Protein AF-A0A1G6N8P4-F1 (afdb_monomer_lite)

Sequence (292 aa):
MQYLETVLTDYPRINELNNVERCAFVQVSGAGITVPQYTYACGDRLFIAEKLKDQWQLSEETDLAATVSELQVLVGNSPFSNGTFNLLLTKPETLALFAFMDYCRCQFLGEMLDASPFKGMATPEEIAAKAVLSLPYSLCNIFTMNTGNTNDSDVAEGLAGLAEKSVCKPENGQYALRSDFMTLARGLVVVNSSALVQVWDGSGSSVRNLTGYVLQGGLHDIIMTTLYGSEAFRVRGMSSQDLLGVFYNAMSCPELPEAKQEQASAGPEFCKNCGAKLEPDVRFCPNCGTKV

Radius of gyration: 20.61 Å; chains: 1; bounding box: 62×36×54 Å

pLDDT: mean 82.79, std 15.45, range [24.98, 97.31]

Foldseek 3Di:
DVPPPPPPVQDPCVVVQPPKDWFKWKWKDFPNDIWIWTWIDRPPWIWIWTQDPNDIDIDTPVCLVVVLVVVCVGQPADQAALAFDKDKAFPLQQLLLLLVLLLLLVQVVCVVVVNHHRDQKAALVSSLVSLPDCDVLRPNNVSCVPVPHDHSVSNVVNVVVCCVVVQWPDDPNIIGGDVSSSSLSNLSNPFRMKMWIKGWDPPDDDIDMKIKIWTGRPQHNIWIWIDQPDTIIIIGGGGSNVVSVVSSCRSVSDDDDDSDPPPPPPDQDAPPVPRHGHDPPDQADPVPRHGD

Structure (mmCIF, N/CA/C/O backbone):
data_AF-A0A1G6N8P4-F1
#
_entry.id   AF-A0A1G6N8P4-F1
#
loop_
_atom_site.group_PDB
_atom_site.id
_atom_site.type_symbol
_atom_site.label_atom_id
_atom_site.label_alt_id
_atom_site.label_comp_id
_atom_site.label_asym_id
_atom_site.label_entity_id
_atom_site.label_seq_id
_atom_site.pdbx_PDB_ins_code
_atom_site.Cartn_x
_atom_site.Cartn_y
_atom_site.Cartn_z
_atom_site.occupancy
_atom_site.B_iso_or_equiv
_atom_site.auth_seq_id
_atom_site.auth_comp_id
_atom_site.auth_asym_id
_atom_site.auth_atom_id
_atom_site.pdbx_PDB_model_num
ATOM 1 N N . MET A 1 1 ? 16.083 6.882 4.924 1.00 29.64 1 MET A N 1
ATOM 2 C CA . MET A 1 1 ? 17.031 7.356 3.883 1.00 29.64 1 MET A CA 1
ATOM 3 C C . MET A 1 1 ? 18.241 6.445 3.622 1.00 29.64 1 MET A C 1
ATOM 5 O O . MET A 1 1 ? 18.993 6.743 2.712 1.00 29.64 1 MET A O 1
ATOM 9 N N . GLN A 1 2 ? 18.433 5.310 4.308 1.00 24.98 2 GLN A N 1
ATOM 10 C CA . GLN A 1 2 ? 19.665 4.507 4.162 1.00 24.98 2 GLN A CA 1
ATOM 11 C C . GLN A 1 2 ? 19.635 3.438 3.042 1.00 24.98 2 GLN A C 1
ATOM 13 O O . GLN A 1 2 ? 20.573 2.664 2.921 1.00 24.98 2 GLN A O 1
ATOM 18 N N . TYR A 1 3 ? 18.575 3.395 2.222 1.00 27.69 3 TYR A N 1
ATOM 19 C CA . TYR A 1 3 ? 18.406 2.429 1.117 1.00 27.69 3 TYR A CA 1
ATOM 20 C C . TYR A 1 3 ? 18.387 3.075 -0.284 1.00 27.69 3 TYR A C 1
ATOM 22 O O . TYR A 1 3 ? 18.197 2.378 -1.272 1.00 27.69 3 TYR A O 1
ATOM 30 N N . LEU A 1 4 ? 18.565 4.400 -0.384 1.00 30.77 4 LEU A N 1
ATOM 31 C CA . LEU A 1 4 ? 18.386 5.160 -1.634 1.00 30.77 4 LEU A CA 1
ATOM 32 C C . LEU A 1 4 ? 19.694 5.535 -2.357 1.00 30.77 4 LEU A C 1
ATOM 34 O O . LEU A 1 4 ? 19.631 6.048 -3.468 1.00 30.77 4 LEU A O 1
ATOM 38 N N . GLU A 1 5 ? 20.870 5.256 -1.786 1.00 28.88 5 GLU A N 1
ATOM 39 C CA . GLU A 1 5 ? 22.162 5.720 -2.334 1.00 28.88 5 GLU A CA 1
ATOM 40 C C . GLU A 1 5 ? 23.023 4.639 -3.010 1.00 28.88 5 GLU A C 1
ATOM 42 O O . GLU A 1 5 ? 24.207 4.847 -3.256 1.00 28.88 5 GLU A O 1
ATOM 47 N N . THR A 1 6 ? 22.478 3.477 -3.377 1.00 36.00 6 THR A N 1
ATOM 48 C CA . THR A 1 6 ? 23.286 2.456 -4.078 1.00 36.00 6 THR A CA 1
ATOM 49 C C . THR A 1 6 ? 22.508 1.793 -5.197 1.00 36.00 6 THR A C 1
ATOM 51 O O . THR A 1 6 ? 22.180 0.620 -5.119 1.00 36.00 6 THR A O 1
ATOM 54 N N . VAL A 1 7 ? 22.152 2.553 -6.235 1.00 41.28 7 VAL A N 1
ATOM 55 C CA . VAL A 1 7 ? 21.440 1.975 -7.386 1.00 41.28 7 VAL A CA 1
ATOM 56 C C . VAL A 1 7 ? 21.832 2.642 -8.711 1.00 41.28 7 VAL A C 1
ATOM 58 O O . VAL A 1 7 ? 20.976 3.000 -9.508 1.00 41.28 7 VAL A O 1
ATOM 61 N N . LEU A 1 8 ? 23.121 2.853 -8.971 1.00 39.84 8 LEU A N 1
ATOM 62 C CA . LEU A 1 8 ? 23.621 3.177 -10.325 1.00 39.84 8 LEU A CA 1
ATOM 63 C C . LEU A 1 8 ? 24.802 2.289 -10.752 1.00 39.84 8 LEU A C 1
ATOM 65 O O . LEU A 1 8 ? 25.290 2.405 -11.868 1.00 39.84 8 LEU A O 1
ATOM 69 N N . THR A 1 9 ? 25.247 1.371 -9.894 1.00 44.78 9 THR A N 1
ATOM 70 C CA . THR A 1 9 ? 26.463 0.564 -10.098 1.00 44.78 9 THR A CA 1
ATOM 71 C C . THR A 1 9 ? 26.201 -0.899 -10.440 1.00 44.78 9 THR A C 1
ATOM 73 O O . THR A 1 9 ? 27.141 -1.678 -10.571 1.00 44.78 9 THR A O 1
ATOM 76 N N . ASP A 1 10 ? 24.940 -1.292 -10.575 1.00 53.06 10 ASP A N 1
ATOM 77 C CA . ASP A 1 10 ? 24.578 -2.678 -10.304 1.00 53.06 10 ASP A CA 1
ATOM 78 C C . ASP A 1 10 ? 24.671 -3.617 -11.516 1.00 53.06 10 ASP A C 1
ATOM 80 O O . ASP A 1 10 ? 25.019 -4.780 -11.318 1.00 53.06 10 ASP A O 1
ATOM 84 N N . TYR A 1 11 ? 24.528 -3.132 -12.760 1.00 57.16 11 TYR A N 1
ATOM 85 C CA . TYR A 1 11 ? 24.810 -3.934 -13.962 1.00 57.16 11 TYR A CA 1
ATOM 86 C C . TYR A 1 11 ? 26.024 -3.399 -14.745 1.00 57.16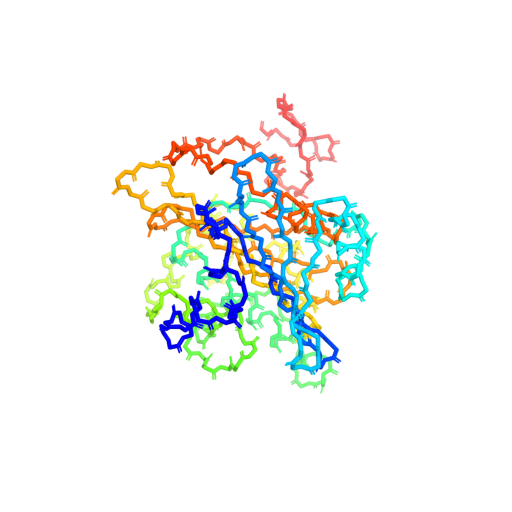 11 TYR A C 1
ATOM 88 O O . TYR A 1 11 ? 25.892 -2.433 -15.496 1.00 57.16 11 TYR A O 1
ATOM 96 N N . PRO A 1 12 ? 27.211 -4.032 -14.644 1.00 54.75 12 PRO A N 1
ATOM 97 C CA . PRO A 1 12 ? 28.436 -3.553 -15.294 1.00 54.75 12 PRO A CA 1
ATOM 98 C C . PRO A 1 12 ? 28.331 -3.421 -16.819 1.00 54.75 12 PRO A C 1
ATOM 100 O O . PRO A 1 12 ? 28.984 -2.558 -17.399 1.00 54.75 12 PRO A O 1
ATOM 103 N N . ARG A 1 13 ? 27.498 -4.256 -17.459 1.00 58.53 13 ARG A N 1
ATOM 104 C CA . ARG A 1 13 ? 27.308 -4.281 -18.916 1.00 58.53 13 ARG A CA 1
ATOM 105 C C . ARG A 1 13 ? 26.298 -3.258 -19.436 1.00 58.53 13 ARG A C 1
ATOM 107 O O . ARG A 1 13 ? 26.323 -2.978 -20.627 1.00 58.53 13 ARG A O 1
ATOM 114 N N . ILE A 1 14 ? 25.455 -2.654 -18.585 1.00 61.41 14 ILE A N 1
ATOM 115 C CA . ILE A 1 14 ? 24.551 -1.575 -19.038 1.00 61.41 14 ILE A CA 1
ATOM 116 C C . ILE A 1 14 ? 25.360 -0.377 -19.545 1.00 61.41 14 ILE A C 1
ATOM 118 O O . ILE A 1 14 ? 24.963 0.287 -20.492 1.00 61.41 14 ILE A O 1
ATOM 122 N N . ASN A 1 15 ? 26.534 -0.152 -18.947 1.00 61.09 15 ASN A N 1
ATOM 123 C CA . ASN A 1 15 ? 27.446 0.933 -19.299 1.00 61.09 15 ASN A CA 1
ATOM 124 C C . ASN A 1 15 ? 28.111 0.734 -20.673 1.00 61.09 15 ASN A C 1
ATOM 126 O O . ASN A 1 15 ? 28.743 1.657 -21.177 1.00 61.09 15 ASN A O 1
ATOM 130 N N . GLU A 1 16 ? 28.007 -0.462 -21.267 1.00 63.28 16 GLU A N 1
ATOM 131 C CA . GLU A 1 16 ? 28.472 -0.733 -22.635 1.00 63.28 16 GLU A CA 1
ATOM 132 C C . GLU A 1 16 ? 27.470 -0.227 -23.688 1.00 63.28 16 GLU A C 1
ATOM 134 O O . GLU A 1 16 ? 27.825 -0.064 -24.857 1.00 63.28 16 GLU A O 1
ATOM 139 N N . LEU A 1 17 ? 26.224 0.042 -23.285 1.00 61.28 17 LEU A N 1
ATOM 140 C CA . LEU A 1 17 ? 25.192 0.615 -24.136 1.00 61.28 17 LEU A CA 1
ATOM 141 C C . LEU A 1 17 ? 25.262 2.150 -24.055 1.00 61.28 17 LEU A C 1
ATOM 143 O O . LEU A 1 17 ? 25.164 2.749 -22.984 1.00 61.28 17 LEU A O 1
ATOM 147 N N . ASN A 1 18 ? 25.432 2.803 -25.204 1.00 60.62 18 ASN A N 1
ATOM 148 C CA . ASN A 1 18 ? 25.433 4.265 -25.278 1.00 60.62 18 ASN A CA 1
ATOM 149 C C . ASN A 1 18 ? 24.008 4.815 -25.112 1.00 60.62 18 ASN A C 1
ATOM 151 O O . ASN A 1 18 ? 23.075 4.265 -25.690 1.00 60.62 18 ASN A O 1
ATOM 155 N N . ASN A 1 19 ? 23.864 5.951 -24.419 1.00 69.56 19 ASN A N 1
ATOM 156 C CA . ASN A 1 19 ? 22.592 6.671 -24.234 1.00 69.56 19 ASN A CA 1
ATOM 157 C C . ASN A 1 19 ? 21.491 5.845 -23.547 1.00 69.56 19 ASN A C 1
ATOM 159 O O . ASN A 1 19 ? 20.329 5.901 -23.946 1.00 69.56 19 ASN A O 1
ATOM 163 N N . VAL A 1 20 ? 21.862 5.067 -22.529 1.00 76.19 20 VAL A N 1
ATOM 164 C CA . VAL A 1 20 ? 20.898 4.321 -21.720 1.00 76.19 20 VAL A CA 1
ATOM 165 C C . VAL A 1 20 ? 20.451 5.128 -20.515 1.00 76.19 20 VAL A C 1
ATOM 167 O O . VAL A 1 20 ? 21.272 5.588 -19.721 1.00 76.19 20 VAL A O 1
ATOM 170 N N . GLU A 1 21 ? 19.139 5.224 -20.340 1.00 80.50 21 GLU A N 1
ATOM 171 C CA . GLU A 1 21 ? 18.513 5.872 -19.194 1.00 80.50 21 GLU A CA 1
ATOM 172 C C . GLU A 1 21 ? 17.668 4.862 -18.422 1.00 80.50 21 GLU A C 1
ATOM 174 O O . GLU A 1 21 ? 16.840 4.146 -18.986 1.00 80.50 21 GLU A O 1
ATOM 179 N N . ARG A 1 22 ? 17.867 4.781 -17.104 1.00 81.06 22 ARG A N 1
ATOM 180 C CA . ARG A 1 22 ? 16.986 3.972 -16.261 1.00 81.06 22 ARG A CA 1
ATOM 181 C C . ARG A 1 22 ? 15.654 4.694 -16.100 1.00 81.06 22 ARG A C 1
ATOM 183 O O . ARG A 1 22 ? 15.622 5.779 -15.524 1.00 81.06 22 ARG A O 1
ATOM 190 N N . CYS A 1 23 ? 14.574 4.041 -16.505 1.00 86.62 23 CYS A N 1
ATOM 191 C CA . CYS A 1 23 ? 13.233 4.610 -16.437 1.00 86.62 23 CYS A CA 1
ATOM 192 C C . CYS A 1 23 ? 12.393 4.018 -15.297 1.00 86.62 23 CYS A C 1
ATOM 194 O O . CYS A 1 23 ? 11.509 4.693 -14.787 1.00 86.62 23 CYS A O 1
ATOM 196 N N . ALA A 1 24 ? 12.641 2.775 -14.868 1.00 89.69 24 ALA A N 1
ATOM 197 C CA . ALA A 1 24 ? 11.797 2.135 -13.863 1.00 89.69 24 ALA A CA 1
ATOM 198 C C . ALA A 1 24 ? 12.527 1.080 -13.035 1.00 89.69 24 ALA A C 1
ATOM 200 O O . ALA A 1 24 ? 13.569 0.545 -13.420 1.00 89.69 24 ALA A O 1
ATOM 201 N N . PHE A 1 25 ? 11.965 0.812 -11.862 1.00 90.56 25 PHE A N 1
ATOM 202 C CA . PHE A 1 25 ? 12.386 -0.227 -10.940 1.00 90.56 25 PHE A CA 1
ATOM 203 C C . PHE A 1 25 ? 11.159 -0.824 -10.260 1.00 90.56 25 PHE A C 1
ATOM 205 O O . PHE A 1 25 ? 10.354 -0.107 -9.665 1.00 90.56 25 PHE A O 1
ATOM 212 N N . VAL A 1 26 ? 11.025 -2.142 -10.334 1.00 92.12 26 VAL A N 1
ATOM 213 C CA . VAL A 1 26 ? 10.000 -2.905 -9.627 1.00 92.12 26 VAL A CA 1
ATOM 214 C C . VAL A 1 26 ? 10.705 -3.959 -8.792 1.00 92.12 26 VAL A C 1
ATOM 216 O O . VAL A 1 26 ? 11.421 -4.800 -9.315 1.00 92.12 26 VAL A O 1
ATOM 219 N N . GLN A 1 27 ? 10.502 -3.942 -7.483 1.00 92.12 27 GLN A N 1
ATOM 220 C CA . GLN A 1 27 ? 10.971 -4.999 -6.599 1.00 92.12 27 GLN A CA 1
ATOM 221 C C . GLN A 1 27 ? 9.774 -5.638 -5.929 1.00 92.12 27 GLN A C 1
ATOM 223 O O . GLN A 1 27 ? 9.036 -4.945 -5.236 1.00 92.12 27 GLN A O 1
ATOM 228 N N . VAL A 1 28 ? 9.619 -6.949 -6.078 1.00 92.25 28 VAL A N 1
ATOM 229 C CA . VAL A 1 28 ? 8.605 -7.718 -5.352 1.00 92.25 28 VAL A CA 1
ATOM 230 C C . VAL A 1 28 ? 9.303 -8.632 -4.355 1.00 92.25 28 VAL A C 1
ATOM 232 O O . VAL A 1 28 ? 10.224 -9.366 -4.711 1.00 92.25 28 VAL A O 1
ATOM 235 N N . SER A 1 29 ? 8.873 -8.586 -3.101 1.00 90.44 29 SER A N 1
ATOM 236 C CA . SER A 1 29 ? 9.377 -9.419 -2.013 1.00 90.44 29 SER A CA 1
ATOM 237 C C . SER A 1 29 ? 8.238 -10.264 -1.457 1.00 90.44 29 SER A C 1
ATOM 239 O O . SER A 1 29 ? 7.194 -9.733 -1.097 1.00 90.44 29 SER A O 1
ATOM 241 N N . GLY A 1 30 ? 8.421 -11.578 -1.365 1.00 87.38 30 GLY A N 1
ATOM 242 C CA . GLY A 1 30 ? 7.402 -12.508 -0.875 1.00 87.38 30 GLY A CA 1
ATOM 243 C C . GLY A 1 30 ? 7.932 -13.936 -0.804 1.00 87.38 30 GLY A C 1
ATOM 244 O O . GLY A 1 30 ? 8.879 -14.285 -1.504 1.00 87.38 30 GLY A O 1
ATOM 245 N N . ALA A 1 31 ? 7.363 -14.763 0.078 1.00 83.00 31 ALA A N 1
ATOM 246 C CA . ALA A 1 31 ? 7.770 -16.167 0.258 1.00 83.00 31 ALA A CA 1
ATOM 247 C C . ALA A 1 31 ? 9.290 -16.383 0.488 1.00 83.00 31 ALA A C 1
ATOM 249 O O . ALA A 1 31 ? 9.847 -17.413 0.114 1.00 83.00 31 ALA A O 1
ATOM 250 N N . GLY A 1 32 ? 9.971 -15.408 1.104 1.00 83.12 32 GLY A N 1
ATOM 251 C CA . GLY A 1 32 ? 11.417 -15.455 1.363 1.00 83.12 32 GLY A CA 1
ATOM 252 C C . GLY A 1 32 ? 12.304 -15.127 0.156 1.00 83.12 32 GLY A C 1
ATOM 253 O O . GLY A 1 32 ? 13.521 -15.266 0.249 1.00 83.12 32 GLY A O 1
ATOM 254 N N . ILE A 1 33 ? 11.719 -14.683 -0.958 1.00 86.12 33 ILE A N 1
ATOM 255 C CA . ILE A 1 33 ? 12.421 -14.306 -2.186 1.00 86.12 33 ILE A CA 1
ATOM 256 C C . ILE A 1 33 ? 12.192 -12.814 -2.448 1.00 86.12 33 ILE A C 1
ATOM 258 O O . ILE A 1 33 ? 11.116 -12.283 -2.175 1.00 86.12 33 ILE A O 1
ATOM 262 N N . THR A 1 34 ? 13.207 -12.144 -2.990 1.00 86.88 34 THR A N 1
ATOM 263 C CA . THR A 1 34 ? 13.106 -10.778 -3.513 1.00 86.88 34 THR A CA 1
ATOM 264 C C . THR A 1 34 ? 13.527 -10.787 -4.974 1.00 86.88 34 THR A C 1
ATOM 266 O O . THR A 1 34 ? 14.618 -11.259 -5.290 1.00 86.88 34 THR A O 1
ATOM 269 N N . VAL A 1 35 ? 12.667 -10.263 -5.844 1.00 88.12 35 VAL A N 1
ATOM 270 C CA . VAL A 1 35 ? 12.870 -10.202 -7.295 1.00 88.12 35 VAL A CA 1
ATOM 271 C C . VAL A 1 35 ? 12.959 -8.731 -7.710 1.00 88.12 35 VAL A C 1
ATOM 273 O O . VAL A 1 35 ? 11.921 -8.074 -7.819 1.00 88.12 35 VAL A O 1
ATOM 276 N N . PRO A 1 36 ? 14.177 -8.175 -7.858 1.00 89.44 36 PRO A N 1
ATOM 277 C CA . PRO A 1 36 ? 14.379 -6.825 -8.364 1.00 89.44 36 PRO A CA 1
ATOM 278 C C . PRO A 1 36 ? 14.411 -6.816 -9.899 1.00 89.44 36 PRO A C 1
ATOM 280 O O . PRO A 1 36 ? 15.150 -7.586 -10.514 1.00 89.44 36 PRO A O 1
ATOM 283 N N . GLN A 1 37 ? 13.646 -5.902 -10.485 1.00 89.44 37 GLN A N 1
ATOM 284 C CA . GLN A 1 37 ? 13.490 -5.693 -11.919 1.00 89.44 37 GLN A CA 1
ATOM 285 C C . GLN A 1 37 ? 13.820 -4.246 -12.259 1.00 89.44 37 GLN A C 1
ATOM 287 O O . GLN A 1 37 ? 13.244 -3.325 -11.678 1.00 89.44 37 GLN A O 1
ATOM 292 N N . TYR A 1 38 ? 14.740 -4.036 -13.192 1.00 88.12 38 TYR A N 1
ATOM 293 C CA . TYR A 1 38 ? 15.138 -2.710 -13.655 1.00 88.12 38 TYR A CA 1
ATOM 294 C C . TYR A 1 38 ? 14.795 -2.549 -15.124 1.00 88.12 38 TYR A C 1
ATOM 296 O O . TYR A 1 38 ? 15.165 -3.398 -15.927 1.00 88.12 38 TYR A O 1
ATOM 304 N N . THR A 1 39 ? 14.173 -1.433 -15.485 1.00 89.06 39 THR A N 1
ATOM 305 C CA . THR A 1 39 ? 13.899 -1.111 -16.885 1.00 89.06 39 THR A CA 1
ATOM 306 C C . THR A 1 39 ? 14.766 0.053 -17.336 1.00 89.06 39 THR A C 1
ATOM 308 O O . THR A 1 39 ? 14.854 1.095 -16.673 1.00 89.06 39 THR A O 1
ATOM 311 N N . TYR A 1 40 ? 15.385 -0.131 -18.495 1.00 86.56 40 TYR A N 1
ATOM 312 C CA . TYR A 1 40 ? 16.262 0.819 -19.150 1.00 86.56 40 TYR A CA 1
ATOM 313 C C . TYR A 1 40 ? 15.741 1.142 -20.550 1.00 86.56 40 TYR A C 1
ATOM 315 O O . TYR A 1 40 ? 15.445 0.233 -21.323 1.00 86.56 40 TYR A O 1
ATOM 323 N N . ALA A 1 41 ? 15.670 2.427 -20.884 1.00 85.44 41 ALA A N 1
ATOM 324 C CA . ALA A 1 41 ? 15.364 2.915 -22.221 1.00 85.44 41 ALA A CA 1
ATOM 325 C C . ALA A 1 41 ? 16.660 3.234 -22.980 1.00 85.44 41 ALA A C 1
ATOM 327 O O . ALA A 1 41 ? 17.600 3.801 -22.420 1.00 85.44 41 ALA A O 1
ATOM 328 N N . CYS A 1 42 ? 16.709 2.864 -24.258 1.00 84.50 42 CYS A N 1
ATOM 329 C CA . CYS A 1 42 ? 17.834 3.098 -25.161 1.00 84.50 42 CYS A CA 1
ATOM 330 C C . CYS A 1 42 ? 17.298 3.440 -26.560 1.00 84.50 42 CYS A C 1
ATOM 332 O O . CYS A 1 42 ? 17.119 2.559 -27.408 1.00 84.50 42 CYS A O 1
ATOM 334 N N . GLY A 1 43 ? 17.018 4.722 -26.806 1.00 81.31 43 GLY A N 1
ATOM 335 C CA . GLY A 1 43 ? 16.227 5.128 -27.973 1.00 81.31 43 GLY A CA 1
ATOM 336 C C . GLY A 1 43 ? 14.817 4.536 -27.889 1.00 81.31 43 GLY A C 1
ATOM 337 O O . GLY A 1 43 ? 14.195 4.603 -26.836 1.00 81.31 43 GLY A O 1
ATOM 338 N N . ASP A 1 44 ? 14.352 3.897 -28.963 1.00 80.69 44 ASP A N 1
ATOM 339 C CA . ASP A 1 44 ? 13.015 3.280 -29.034 1.00 80.69 44 ASP A CA 1
ATOM 340 C C . ASP A 1 44 ? 12.959 1.853 -28.453 1.00 80.69 44 ASP A C 1
ATOM 342 O O . ASP A 1 44 ? 11.997 1.127 -28.686 1.00 80.69 44 ASP A O 1
ATOM 346 N N . ARG A 1 45 ? 14.016 1.398 -27.768 1.00 83.50 45 ARG A N 1
ATOM 347 C CA . ARG A 1 45 ? 14.114 0.030 -27.237 1.00 83.50 45 ARG A CA 1
ATOM 348 C C . ARG A 1 45 ? 14.124 0.035 -25.720 1.00 83.50 45 ARG A C 1
ATOM 350 O O . ARG A 1 45 ? 14.868 0.811 -25.114 1.00 83.50 45 ARG A O 1
ATOM 357 N N . LEU A 1 46 ? 13.379 -0.897 -25.130 1.00 85.44 46 LEU A N 1
ATOM 358 C CA . LEU A 1 46 ? 13.423 -1.177 -23.700 1.00 85.44 46 LEU A CA 1
ATOM 359 C C . LEU A 1 46 ? 14.210 -2.454 -23.404 1.00 85.44 46 LEU A C 1
ATOM 361 O O . LEU A 1 46 ? 14.094 -3.466 -24.100 1.00 85.44 46 LEU A O 1
ATOM 365 N N . PHE A 1 47 ? 14.994 -2.391 -22.335 1.00 86.19 47 PHE A N 1
ATOM 366 C CA . PHE A 1 47 ? 15.733 -3.512 -21.781 1.00 86.19 47 PHE A CA 1
ATOM 367 C C . PHE A 1 47 ? 15.332 -3.723 -20.328 1.00 86.19 47 PHE A C 1
ATOM 369 O O . PHE A 1 47 ? 15.283 -2.769 -19.548 1.00 86.19 47 PHE A O 1
ATOM 376 N N . ILE A 1 48 ? 15.088 -4.975 -19.960 1.00 86.12 48 ILE A N 1
ATOM 377 C CA . ILE A 1 48 ? 14.785 -5.374 -18.590 1.00 86.12 48 ILE A CA 1
ATOM 378 C C . ILE A 1 48 ? 16.016 -6.089 -18.043 1.00 86.12 48 ILE A C 1
ATOM 380 O O . ILE A 1 48 ? 16.524 -7.027 -18.653 1.00 86.12 48 ILE A O 1
ATOM 384 N N . ALA A 1 49 ? 16.533 -5.615 -16.914 1.00 85.31 49 ALA A N 1
ATOM 385 C CA . ALA A 1 49 ? 17.624 -6.257 -16.204 1.00 85.31 49 ALA A CA 1
ATOM 386 C C . ALA A 1 49 ? 17.112 -6.855 -14.896 1.00 85.31 49 ALA A C 1
ATOM 388 O O . ALA A 1 49 ? 16.592 -6.145 -14.030 1.00 85.31 49 ALA A O 1
ATOM 389 N N . GLU A 1 50 ? 17.336 -8.152 -14.736 1.00 80.38 50 GLU A N 1
ATOM 390 C CA . GLU A 1 50 ? 16.894 -8.925 -13.582 1.00 80.38 50 GLU A CA 1
ATOM 391 C C . GLU A 1 50 ? 18.109 -9.518 -12.866 1.00 80.38 50 GLU A C 1
ATOM 393 O O . GLU A 1 50 ? 19.076 -9.947 -13.504 1.00 80.38 50 GLU A O 1
ATOM 398 N N . LYS A 1 51 ? 18.072 -9.582 -11.530 1.00 74.56 51 LYS A N 1
ATOM 399 C CA . LYS A 1 51 ? 19.127 -10.237 -10.742 1.00 74.56 51 LYS A CA 1
ATOM 400 C C . LYS A 1 51 ? 18.643 -11.589 -10.225 1.00 74.56 51 LYS A C 1
ATOM 402 O O . LYS A 1 51 ? 17.910 -11.663 -9.241 1.00 74.56 51 LYS A O 1
ATOM 407 N N . LEU A 1 52 ? 19.117 -12.668 -10.842 1.00 70.25 52 LEU A N 1
ATOM 408 C CA . LEU A 1 52 ? 18.798 -14.049 -10.483 1.00 70.25 52 LEU A CA 1
ATOM 409 C C . LEU A 1 52 ? 20.047 -14.755 -9.942 1.00 70.25 52 LEU A C 1
ATOM 411 O O . LEU A 1 52 ? 21.030 -14.929 -10.658 1.00 70.25 52 LEU A O 1
ATOM 415 N N . LYS A 1 53 ? 20.010 -15.204 -8.678 1.00 70.19 53 LYS A N 1
ATOM 416 C CA . LYS A 1 53 ? 21.107 -15.965 -8.030 1.00 70.19 53 LYS A CA 1
ATOM 417 C C . LYS A 1 53 ? 22.484 -15.289 -8.177 1.00 70.19 53 LYS A C 1
ATOM 419 O O . LYS A 1 53 ? 23.451 -15.925 -8.587 1.00 70.19 53 LYS A O 1
ATOM 424 N N . ASP A 1 54 ? 22.543 -13.988 -7.893 1.00 69.56 54 ASP A N 1
ATOM 425 C CA . ASP A 1 54 ? 23.737 -13.133 -8.033 1.00 69.56 54 ASP A CA 1
ATOM 426 C C . ASP A 1 54 ? 24.271 -12.946 -9.460 1.00 69.56 54 ASP A C 1
ATOM 428 O O . ASP A 1 54 ? 25.315 -12.323 -9.657 1.00 69.56 54 ASP A O 1
ATOM 432 N N . GLN A 1 55 ? 23.532 -13.410 -10.468 1.00 70.81 55 GLN A N 1
ATOM 433 C CA . GLN A 1 55 ? 23.815 -13.150 -11.870 1.00 70.81 55 GLN A CA 1
ATOM 434 C C . GLN A 1 55 ? 22.761 -12.230 -12.466 1.00 70.81 55 GLN A C 1
ATOM 436 O O . GLN A 1 55 ? 21.564 -12.377 -12.234 1.00 70.81 55 GLN A O 1
ATOM 441 N N . TRP A 1 56 ? 23.227 -11.278 -13.257 1.00 76.12 56 TRP A N 1
ATOM 442 C CA . TRP A 1 56 ? 22.356 -10.383 -13.991 1.00 76.12 56 TRP A CA 1
ATOM 443 C C . TRP A 1 56 ? 21.989 -10.976 -15.341 1.00 76.12 56 TRP A C 1
ATOM 445 O O . TRP A 1 56 ? 22.871 -11.395 -16.098 1.00 76.12 56 TRP A O 1
ATOM 455 N N . GLN A 1 57 ? 20.700 -10.963 -15.644 1.00 78.00 57 GLN A N 1
ATOM 456 C CA . GLN A 1 57 ? 20.154 -11.301 -16.949 1.00 78.00 57 GLN A CA 1
ATOM 457 C C . GLN A 1 57 ? 19.558 -10.044 -17.573 1.00 78.00 57 GLN A C 1
ATOM 459 O O . GLN A 1 57 ? 19.010 -9.204 -16.866 1.00 78.00 57 GLN A O 1
ATOM 464 N N . LEU A 1 58 ? 19.732 -9.904 -18.885 1.00 78.69 58 LEU A N 1
ATOM 465 C CA . LEU A 1 58 ? 19.181 -8.807 -19.669 1.00 78.69 58 LEU A CA 1
ATOM 466 C C . LEU A 1 58 ? 18.236 -9.411 -20.705 1.00 78.69 58 LEU A C 1
ATOM 468 O O . LEU A 1 58 ? 18.665 -10.262 -21.487 1.00 78.69 58 LEU A O 1
ATOM 472 N N . SER A 1 59 ? 16.987 -8.971 -20.702 1.00 79.62 59 SER A N 1
ATOM 473 C CA . SER A 1 59 ? 15.967 -9.313 -21.690 1.00 79.62 59 SER A CA 1
ATOM 474 C C . SER A 1 59 ? 15.505 -8.060 -22.439 1.00 79.62 59 SER A C 1
ATOM 476 O O . SER A 1 59 ? 15.744 -6.925 -22.012 1.00 79.62 59 SER A O 1
ATOM 478 N N . GLU A 1 60 ? 14.901 -8.263 -23.608 1.00 75.44 60 GLU A N 1
ATOM 479 C CA . GLU A 1 60 ? 14.322 -7.186 -24.418 1.00 75.44 60 GLU A CA 1
ATOM 480 C C . GLU A 1 60 ? 12.824 -7.016 -24.113 1.00 75.44 60 GLU A C 1
ATOM 482 O O . GLU A 1 60 ? 12.184 -7.905 -23.553 1.00 75.44 60 GLU A O 1
ATOM 487 N N . GLU A 1 61 ? 12.245 -5.883 -24.519 1.00 67.88 61 GLU A N 1
ATOM 488 C CA . GLU A 1 61 ? 10.831 -5.520 -24.310 1.00 67.88 61 GLU A CA 1
ATOM 489 C C . GLU A 1 61 ? 9.814 -6.616 -24.671 1.00 67.88 61 GLU A C 1
ATOM 491 O O . GLU A 1 61 ? 8.770 -6.729 -24.027 1.00 67.88 61 GLU A O 1
ATOM 496 N N . THR A 1 62 ? 10.114 -7.460 -25.666 1.00 62.06 62 THR A N 1
ATOM 497 C CA . THR A 1 62 ? 9.238 -8.571 -26.077 1.00 62.06 62 THR A CA 1
ATOM 498 C C . THR A 1 62 ? 8.935 -9.552 -24.945 1.00 62.06 62 THR A C 1
ATOM 500 O O . THR A 1 62 ? 7.921 -10.247 -25.003 1.00 62.06 62 THR A O 1
ATOM 503 N N . ASP A 1 63 ? 9.767 -9.571 -23.903 1.00 77.38 63 ASP A N 1
ATOM 504 C CA . ASP A 1 63 ? 9.631 -10.454 -22.749 1.00 77.38 63 ASP A CA 1
ATOM 505 C C . ASP A 1 63 ? 8.914 -9.793 -21.560 1.00 77.38 63 ASP A C 1
ATOM 507 O O . ASP A 1 63 ? 8.685 -10.448 -20.546 1.00 77.38 63 ASP A O 1
ATOM 511 N N . LEU A 1 64 ? 8.468 -8.533 -21.668 1.00 84.25 64 LEU A N 1
ATOM 512 C CA . LEU A 1 64 ? 7.821 -7.813 -20.563 1.00 84.25 64 LEU A CA 1
ATOM 513 C C . LEU A 1 64 ? 6.596 -8.555 -20.002 1.00 84.25 64 LEU A C 1
ATOM 515 O O . LEU A 1 64 ? 6.414 -8.660 -18.788 1.00 84.25 64 LEU A O 1
ATOM 519 N N . ALA A 1 65 ? 5.756 -9.107 -20.881 1.00 86.69 65 ALA A N 1
ATOM 520 C CA . ALA A 1 65 ? 4.609 -9.916 -20.470 1.00 86.69 65 ALA A CA 1
ATOM 521 C C . ALA A 1 65 ? 5.034 -11.199 -19.732 1.00 86.69 65 ALA A C 1
ATOM 523 O O . ALA A 1 65 ? 4.352 -11.617 -18.794 1.00 86.69 65 ALA A O 1
ATOM 524 N N . ALA A 1 66 ? 6.161 -11.803 -20.124 1.00 86.81 66 ALA A N 1
ATOM 525 C CA . ALA A 1 66 ? 6.718 -12.962 -19.437 1.00 86.81 66 ALA A CA 1
ATOM 526 C C . ALA A 1 66 ? 7.235 -12.568 -18.045 1.00 86.81 66 ALA A C 1
ATOM 528 O O . ALA A 1 66 ? 6.813 -13.178 -17.066 1.00 86.81 66 ALA A O 1
ATOM 529 N N . THR A 1 67 ? 8.014 -11.486 -17.930 1.00 87.31 67 THR A N 1
ATOM 530 C CA . THR A 1 67 ? 8.491 -10.957 -16.639 1.00 87.31 67 THR A CA 1
ATOM 531 C C . THR A 1 67 ? 7.326 -10.634 -15.693 1.00 87.31 67 THR A C 1
ATOM 533 O O . THR A 1 67 ? 7.336 -11.026 -14.526 1.00 87.31 67 THR A O 1
ATOM 536 N N . VAL A 1 68 ? 6.256 -9.985 -16.172 1.00 90.50 68 VAL A N 1
ATOM 537 C CA . VAL A 1 68 ? 5.058 -9.729 -15.345 1.00 90.50 68 VAL A CA 1
ATOM 538 C C . VAL A 1 68 ? 4.373 -11.035 -14.925 1.00 90.50 68 VAL A C 1
ATOM 540 O O . VAL A 1 68 ? 3.930 -11.155 -13.780 1.00 90.50 68 VAL A O 1
ATOM 543 N N . SER A 1 69 ? 4.322 -12.035 -15.810 1.00 89.38 69 SER A N 1
ATOM 544 C CA . SER A 1 69 ? 3.797 -13.364 -15.479 1.00 89.38 69 SER A CA 1
ATOM 545 C C . SER A 1 69 ? 4.639 -14.093 -14.425 1.00 89.38 69 SER A C 1
ATOM 547 O O . SER A 1 69 ? 4.102 -14.938 -13.709 1.00 89.38 69 SER A O 1
ATOM 549 N N . GLU A 1 70 ? 5.929 -13.792 -14.293 1.00 88.75 70 GLU A N 1
ATOM 550 C CA . GLU A 1 70 ? 6.749 -14.316 -13.197 1.00 88.75 70 GLU A CA 1
ATOM 551 C C . GLU A 1 70 ? 6.405 -13.628 -11.873 1.00 88.75 70 GLU A C 1
ATOM 553 O O . GLU A 1 70 ? 6.195 -14.298 -10.858 1.00 88.75 70 GLU A O 1
ATOM 558 N N . LEU A 1 71 ? 6.238 -12.300 -11.881 1.00 90.62 71 LEU A N 1
ATOM 559 C CA . LEU A 1 71 ? 5.809 -11.546 -10.696 1.00 90.62 71 LEU A CA 1
ATOM 560 C C . LEU A 1 71 ? 4.418 -11.978 -10.204 1.00 90.62 71 LEU A C 1
ATOM 562 O O . LEU A 1 71 ? 4.168 -11.989 -8.996 1.00 90.62 71 LEU A O 1
ATOM 566 N N . GLN A 1 72 ? 3.536 -12.412 -11.110 1.00 92.19 72 GLN A N 1
ATOM 567 C CA . GLN A 1 72 ? 2.232 -13.002 -10.785 1.00 92.19 72 GLN A CA 1
ATOM 568 C C . GLN A 1 72 ? 2.336 -14.183 -9.809 1.00 92.19 72 GLN A C 1
ATOM 570 O O . GLN A 1 72 ? 1.428 -14.381 -9.003 1.00 92.19 72 GLN A O 1
ATOM 575 N N . VAL A 1 73 ? 3.428 -14.953 -9.824 1.00 89.94 73 VAL A N 1
ATOM 576 C CA . VAL A 1 73 ? 3.624 -16.064 -8.877 1.00 89.94 73 VAL A CA 1
ATOM 577 C C . VAL A 1 73 ? 3.717 -15.558 -7.431 1.00 89.94 73 VAL A C 1
ATOM 579 O O . VAL A 1 73 ? 3.294 -16.257 -6.511 1.00 89.94 73 VAL A O 1
ATOM 582 N N . LEU A 1 74 ? 4.220 -14.337 -7.222 1.00 90.12 74 LEU A N 1
ATOM 583 C CA . LEU A 1 74 ? 4.395 -13.735 -5.898 1.00 90.12 74 LEU A CA 1
ATOM 584 C C . LEU A 1 74 ? 3.157 -12.974 -5.413 1.00 90.12 74 LEU A C 1
ATOM 586 O O . LEU A 1 74 ? 2.878 -12.978 -4.215 1.00 90.12 74 LEU A O 1
ATOM 590 N N . VAL A 1 75 ? 2.424 -12.318 -6.319 1.00 92.25 75 VAL A N 1
ATOM 591 C CA . VAL A 1 75 ? 1.291 -11.440 -5.958 1.00 92.25 75 VAL A CA 1
ATOM 592 C C . VAL A 1 75 ? -0.088 -12.021 -6.289 1.00 92.25 75 VAL A C 1
ATOM 594 O O . VAL A 1 75 ? -1.112 -11.493 -5.847 1.00 92.25 75 VAL A O 1
ATOM 597 N N . GLY A 1 76 ? -0.144 -13.126 -7.032 1.00 93.06 76 GLY A N 1
ATOM 598 C CA . GLY A 1 76 ? -1.380 -13.741 -7.515 1.00 93.06 76 GLY A CA 1
ATOM 599 C C . GLY A 1 76 ? -1.988 -13.035 -8.732 1.00 93.06 76 GLY A C 1
ATOM 600 O O . GLY A 1 76 ? -1.428 -12.085 -9.265 1.00 93.06 76 GLY A O 1
ATOM 601 N N . ASN A 1 77 ? -3.155 -13.511 -9.185 1.00 94.12 77 ASN A N 1
ATOM 602 C CA . ASN A 1 77 ? -3.854 -13.009 -10.384 1.00 94.12 77 ASN A CA 1
ATOM 603 C C . ASN A 1 77 ? -5.369 -12.835 -10.173 1.00 94.12 77 ASN A C 1
ATOM 605 O O . ASN A 1 77 ? -6.182 -13.052 -11.073 1.00 94.12 77 ASN A O 1
ATOM 609 N N . SER A 1 78 ? -5.777 -12.532 -8.943 1.00 93.88 78 SER A N 1
ATOM 610 C CA . SER A 1 78 ? -7.188 -12.322 -8.637 1.00 93.88 78 SER A CA 1
ATOM 611 C C . SER A 1 78 ? -7.678 -10.966 -9.173 1.00 93.88 78 SER A C 1
ATOM 613 O O . SER A 1 78 ? -7.032 -9.957 -8.881 1.00 93.88 78 SER A O 1
ATOM 615 N N . PRO A 1 79 ? -8.842 -10.908 -9.853 1.00 92.88 79 PRO A N 1
ATOM 616 C CA . PRO A 1 79 ? -9.534 -9.652 -10.160 1.00 92.88 79 PRO A CA 1
ATOM 617 C C . PRO A 1 79 ? -10.288 -9.075 -8.950 1.00 92.88 79 PRO A C 1
ATOM 619 O O . PRO A 1 79 ? -10.721 -7.928 -8.964 1.00 92.88 79 PRO A O 1
ATOM 622 N N . PHE A 1 80 ? -10.504 -9.876 -7.905 1.00 91.94 80 PHE A N 1
ATOM 623 C CA . PHE A 1 80 ? -11.256 -9.468 -6.721 1.00 91.94 80 PHE A CA 1
ATOM 624 C C . PHE A 1 80 ? -10.357 -8.778 -5.698 1.00 91.94 80 PHE A C 1
ATOM 626 O O . PHE A 1 80 ? -9.225 -9.219 -5.469 1.00 91.94 80 PHE A O 1
ATOM 633 N N . SER A 1 81 ? -10.909 -7.757 -5.045 1.00 91.25 81 SER A N 1
ATOM 634 C CA . SER A 1 81 ? -10.306 -7.025 -3.933 1.00 91.25 81 SER A CA 1
ATOM 635 C C . SER A 1 81 ? -11.312 -6.908 -2.787 1.00 91.25 81 SER A C 1
ATOM 637 O O . SER A 1 81 ? -12.505 -6.719 -3.029 1.00 91.25 81 SER A O 1
ATOM 639 N N . ASN A 1 82 ? -10.832 -6.996 -1.547 1.00 86.38 82 ASN A N 1
ATOM 640 C CA . ASN A 1 82 ? -11.651 -6.798 -0.346 1.00 86.38 82 ASN A CA 1
ATOM 641 C C . ASN A 1 82 ? -11.926 -5.314 -0.048 1.00 86.38 82 ASN A C 1
ATOM 643 O O . ASN A 1 82 ? -12.799 -4.993 0.759 1.00 86.38 82 ASN A O 1
ATOM 647 N N . GLY A 1 83 ? -11.206 -4.401 -0.703 1.00 78.62 83 GLY A N 1
ATOM 648 C CA . GLY A 1 83 ? -11.418 -2.967 -0.577 1.00 78.62 83 GLY A CA 1
ATOM 649 C C . GLY A 1 83 ? -10.923 -2.242 -1.816 1.00 78.62 83 GLY A C 1
ATOM 650 O O . GLY A 1 83 ? -9.724 -2.181 -2.059 1.00 78.62 83 GLY A O 1
ATOM 651 N N . THR A 1 84 ? -11.841 -1.657 -2.585 1.00 82.00 84 THR A N 1
ATOM 652 C CA . THR A 1 84 ? -11.501 -0.806 -3.731 1.00 82.00 84 THR A CA 1
ATOM 653 C C . THR A 1 84 ? -11.778 0.643 -3.368 1.00 82.00 84 THR A C 1
ATOM 655 O O . THR A 1 84 ? -12.920 1.102 -3.378 1.00 82.00 84 THR A O 1
ATOM 658 N N . PHE A 1 85 ? -10.719 1.367 -3.034 1.00 90.56 85 PHE A N 1
ATOM 659 C CA . PHE A 1 85 ? -10.768 2.793 -2.733 1.00 90.56 85 PHE A CA 1
ATOM 660 C C . PHE A 1 85 ? -9.555 3.485 -3.343 1.00 90.56 85 PHE A C 1
ATOM 662 O O . PHE A 1 85 ? -8.527 2.860 -3.595 1.00 90.56 85 PHE A O 1
ATOM 669 N N . ASN A 1 86 ? -9.675 4.788 -3.570 1.00 92.88 86 ASN A N 1
ATOM 670 C CA . ASN A 1 86 ? -8.600 5.630 -4.071 1.00 92.88 86 ASN A CA 1
ATOM 671 C C . ASN A 1 86 ? -8.685 6.976 -3.357 1.00 92.88 86 ASN A C 1
ATOM 673 O O . ASN A 1 86 ? -9.584 7.769 -3.626 1.00 92.88 86 ASN A O 1
ATOM 677 N N . LEU A 1 87 ? -7.795 7.184 -2.393 1.00 94.06 87 LEU A N 1
ATOM 678 C CA . LEU A 1 87 ? -7.779 8.359 -1.539 1.00 94.06 87 LEU A CA 1
ATOM 679 C C . LEU A 1 87 ? -6.548 9.200 -1.838 1.00 94.06 87 LEU A C 1
ATOM 681 O O . LEU A 1 87 ? -5.442 8.671 -1.919 1.00 94.06 87 LEU A O 1
ATOM 685 N N . LEU A 1 88 ? -6.737 10.514 -1.931 1.00 94.25 88 LEU A N 1
ATOM 686 C CA . LEU A 1 88 ? -5.645 11.474 -1.842 1.00 94.25 88 LEU A CA 1
ATOM 687 C C . LEU A 1 88 ? -5.596 12.000 -0.408 1.00 94.25 88 LEU A C 1
ATOM 689 O O . LEU A 1 88 ? -6.535 12.662 0.041 1.00 94.25 88 LEU A O 1
ATOM 693 N N . LEU A 1 89 ? -4.534 11.659 0.310 1.00 94.56 89 LEU A N 1
ATOM 694 C CA . LEU A 1 89 ? -4.355 11.935 1.728 1.00 94.56 89 LEU A CA 1
ATOM 695 C C . LEU A 1 89 ? -3.132 12.820 1.967 1.00 94.56 89 LEU A C 1
ATOM 697 O O . LEU A 1 89 ? -2.129 12.723 1.262 1.00 94.56 89 LEU A O 1
ATOM 701 N N . THR A 1 90 ? -3.201 13.669 2.981 1.00 93.19 90 THR A N 1
ATOM 702 C CA . THR A 1 90 ? -2.037 14.370 3.525 1.00 93.19 90 THR A CA 1
ATOM 703 C C . THR A 1 90 ? -1.161 13.401 4.324 1.00 93.19 90 THR A C 1
ATOM 705 O O . THR A 1 90 ? -1.544 12.255 4.602 1.00 93.19 90 THR A O 1
ATOM 708 N N . LYS A 1 91 ? 0.034 13.848 4.725 1.00 91.75 91 LYS A N 1
ATOM 709 C CA . LYS A 1 91 ? 0.889 13.073 5.637 1.00 91.75 91 LYS A CA 1
ATOM 710 C C . LYS A 1 91 ? 0.177 12.751 6.973 1.00 91.75 91 LYS A C 1
ATOM 712 O O . LYS A 1 91 ? 0.153 11.564 7.310 1.00 91.75 91 LYS A O 1
ATOM 717 N N . PRO A 1 92 ? -0.444 13.718 7.688 1.00 93.69 92 PRO A N 1
ATOM 718 C CA . PRO A 1 92 ? -1.250 13.444 8.884 1.00 93.69 92 PRO A CA 1
ATOM 719 C C . PRO A 1 92 ? -2.357 12.405 8.663 1.00 93.69 92 PRO A C 1
ATOM 721 O O . PRO A 1 92 ? -2.469 11.441 9.416 1.00 93.69 92 PRO A O 1
ATOM 724 N N . GLU A 1 93 ? -3.141 12.537 7.590 1.00 95.75 93 GLU A N 1
ATOM 725 C CA . GLU A 1 93 ? -4.240 11.607 7.293 1.00 95.75 93 GLU A CA 1
ATOM 726 C C . GLU A 1 93 ? -3.741 10.190 6.983 1.00 95.75 93 GLU A C 1
ATOM 728 O O . GLU A 1 93 ? -4.331 9.210 7.437 1.00 95.75 93 GLU A O 1
ATOM 733 N N . THR A 1 94 ? -2.641 10.063 6.235 1.00 94.88 94 THR A N 1
ATOM 734 C CA . THR A 1 94 ? -2.047 8.755 5.910 1.00 94.88 94 THR A CA 1
ATOM 735 C C . THR A 1 94 ? -1.511 8.074 7.167 1.00 94.88 94 THR A C 1
ATOM 737 O O . THR A 1 94 ? -1.761 6.887 7.382 1.00 94.88 94 THR A O 1
ATOM 740 N N . LEU A 1 95 ? -0.834 8.837 8.033 1.00 94.19 95 LEU A N 1
ATOM 741 C CA . LEU A 1 95 ? -0.368 8.345 9.325 1.00 94.19 95 LEU A CA 1
ATOM 742 C C . LEU A 1 95 ? -1.537 7.871 10.192 1.00 94.19 95 LEU A C 1
ATOM 744 O O . LEU A 1 95 ? -1.490 6.760 10.715 1.00 94.19 95 LEU A O 1
ATOM 748 N N . ALA A 1 96 ? -2.583 8.690 10.327 1.00 95.94 96 ALA A N 1
ATOM 749 C CA . ALA A 1 96 ? -3.761 8.360 11.121 1.00 95.94 96 ALA A CA 1
ATOM 750 C C . ALA A 1 96 ? -4.473 7.107 10.593 1.00 95.94 96 ALA A C 1
ATOM 752 O O . ALA A 1 96 ? -4.877 6.255 11.384 1.00 95.94 96 ALA A O 1
ATOM 753 N N . LEU A 1 97 ? -4.576 6.951 9.268 1.00 96.69 97 LEU A N 1
ATOM 754 C CA . LEU A 1 97 ? -5.187 5.774 8.650 1.00 96.69 97 LEU A CA 1
ATOM 755 C C . LEU A 1 97 ? -4.402 4.515 9.017 1.00 96.69 97 LEU A C 1
ATOM 757 O O . LEU A 1 97 ? -4.984 3.536 9.480 1.00 96.69 97 LEU A O 1
ATOM 761 N N . PHE A 1 98 ? -3.082 4.545 8.851 1.00 95.38 98 PHE A N 1
ATOM 762 C CA . PHE A 1 98 ? -2.228 3.400 9.156 1.00 95.38 98 PHE A CA 1
ATOM 763 C C . PHE A 1 98 ? -2.174 3.087 10.645 1.00 95.38 98 PHE A C 1
ATOM 765 O O . PHE A 1 98 ? -2.202 1.913 11.006 1.00 95.38 98 PHE A O 1
ATOM 772 N N . ALA A 1 99 ? -2.202 4.104 11.504 1.00 95.25 99 ALA A N 1
ATOM 773 C CA . ALA A 1 99 ? -2.248 3.928 12.950 1.00 95.25 99 ALA A CA 1
ATOM 774 C C . ALA A 1 99 ? -3.553 3.252 13.369 1.00 95.25 99 ALA A C 1
ATOM 776 O O . ALA A 1 99 ? -3.563 2.334 14.193 1.00 95.25 99 ALA A O 1
ATOM 777 N N . PHE A 1 100 ? -4.661 3.658 12.749 1.00 96.31 100 PHE A N 1
ATOM 778 C CA . PHE A 1 100 ? -5.962 3.078 13.025 1.00 96.31 100 PHE A CA 1
ATOM 779 C C . PHE A 1 100 ? -6.056 1.643 12.485 1.00 96.31 100 PHE A C 1
ATOM 781 O O . PHE A 1 100 ? -6.501 0.741 13.192 1.00 96.31 100 PHE A O 1
ATOM 788 N N . MET A 1 101 ? -5.543 1.382 11.282 1.00 95.50 101 MET A N 1
ATOM 789 C CA . MET A 1 101 ? -5.439 0.021 10.752 1.00 95.50 101 MET A CA 1
ATOM 790 C C . MET A 1 101 ? -4.548 -0.869 11.633 1.00 95.50 101 MET A C 1
ATOM 792 O O . MET A 1 101 ? -4.928 -2.003 11.915 1.00 95.50 101 MET A O 1
ATOM 796 N N . ASP A 1 102 ? -3.414 -0.370 12.132 1.00 94.94 102 ASP A N 1
ATOM 797 C CA . ASP A 1 102 ? -2.551 -1.087 13.080 1.00 94.94 102 ASP A CA 1
ATOM 798 C C . ASP A 1 102 ? -3.257 -1.369 14.412 1.00 94.94 102 ASP A C 1
ATOM 800 O O . ASP A 1 102 ? -3.125 -2.465 14.962 1.00 94.94 102 ASP A O 1
ATOM 804 N N . TYR A 1 103 ? -4.068 -0.433 14.914 1.00 95.25 103 TYR A N 1
ATOM 805 C CA . TYR A 1 103 ? -4.924 -0.677 16.075 1.00 95.25 103 TYR A CA 1
ATOM 806 C C . TYR A 1 103 ? -5.882 -1.845 15.820 1.00 95.25 103 TYR A C 1
ATOM 808 O O . TYR A 1 103 ? -5.947 -2.780 16.623 1.00 95.25 103 TYR A O 1
ATOM 816 N N . CYS A 1 104 ? -6.574 -1.833 14.680 1.00 94.81 104 CYS A N 1
ATOM 817 C CA . CYS A 1 104 ? -7.515 -2.882 14.300 1.00 94.81 104 CYS A CA 1
ATOM 818 C C . CYS A 1 104 ? -6.826 -4.240 14.106 1.00 94.81 104 CYS A C 1
ATOM 820 O O . CYS A 1 104 ? -7.343 -5.251 14.581 1.00 94.81 104 CYS A O 1
ATOM 822 N N . ARG A 1 105 ? -5.637 -4.259 13.487 1.00 93.56 105 ARG A N 1
ATOM 823 C CA . ARG A 1 105 ? -4.778 -5.449 13.353 1.00 93.56 105 ARG A CA 1
ATOM 824 C C . ARG A 1 105 ? -4.435 -6.037 14.719 1.00 93.56 105 ARG A C 1
ATOM 826 O O . ARG A 1 105 ? -4.601 -7.237 14.925 1.00 93.56 105 ARG A O 1
ATOM 833 N N . CYS A 1 106 ? -4.010 -5.200 15.669 1.00 92.12 106 CYS A N 1
ATOM 834 C CA . CYS A 1 106 ? -3.713 -5.639 17.033 1.00 92.12 106 CYS A CA 1
ATOM 835 C C . CYS A 1 106 ? -4.946 -6.203 17.749 1.00 92.12 106 CYS A C 1
ATOM 837 O O . CYS A 1 106 ? -4.832 -7.229 18.414 1.00 92.12 106 CYS A O 1
ATOM 839 N N . GLN A 1 107 ? -6.110 -5.555 17.627 1.00 93.31 107 GLN A N 1
ATOM 840 C CA . GLN A 1 107 ? -7.338 -6.054 18.252 1.00 93.31 107 GLN A CA 1
ATOM 841 C C . GLN A 1 107 ? -7.766 -7.401 17.680 1.00 93.31 107 GLN A C 1
ATOM 843 O O . GLN A 1 107 ? -8.123 -8.294 18.440 1.00 93.31 107 GLN A O 1
ATOM 848 N N . PHE A 1 108 ? -7.708 -7.551 16.358 1.00 93.12 108 PHE A N 1
ATOM 849 C CA . PHE A 1 108 ? -8.069 -8.802 15.705 1.00 93.12 108 PHE A CA 1
ATOM 850 C C . PHE A 1 108 ? -7.116 -9.936 16.093 1.00 93.12 108 PHE A C 1
ATOM 852 O O . PHE A 1 108 ? -7.563 -11.033 16.407 1.00 93.12 108 PHE A O 1
ATOM 859 N N . LEU A 1 109 ? -5.808 -9.667 16.163 1.00 91.12 109 LEU A N 1
ATOM 860 C CA . LEU A 1 109 ? -4.848 -10.651 16.660 1.00 91.12 109 LEU A CA 1
ATOM 861 C C . LEU A 1 109 ? -5.120 -11.021 18.128 1.00 91.12 109 LEU A C 1
ATOM 863 O O . LEU A 1 109 ? -5.038 -12.190 18.488 1.00 91.12 109 LEU A O 1
ATOM 867 N N . GLY A 1 110 ? -5.470 -10.044 18.968 1.00 92.50 110 GLY A N 1
ATOM 868 C CA . GLY A 1 110 ? -5.867 -10.291 20.355 1.00 92.50 110 GLY A CA 1
ATOM 869 C C . GLY A 1 110 ? -7.127 -11.153 20.473 1.00 92.50 110 GLY A C 1
ATOM 870 O O . GLY A 1 110 ? -7.178 -12.022 21.340 1.00 92.50 110 GLY A O 1
ATOM 871 N N . GLU A 1 111 ? -8.104 -10.955 19.587 1.00 93.81 111 GLU A N 1
ATOM 872 C CA . GLU A 1 111 ? -9.323 -11.768 19.503 1.00 93.81 111 GLU A CA 1
ATOM 873 C C . GLU A 1 111 ? -9.010 -13.203 19.062 1.00 93.81 111 GLU A C 1
ATOM 875 O O . GLU A 1 111 ? -9.458 -14.145 19.705 1.00 93.81 111 GLU A O 1
ATOM 880 N N . MET A 1 112 ? -8.169 -13.388 18.037 1.00 91.81 112 MET A N 1
ATOM 881 C CA . MET A 1 112 ? -7.729 -14.718 17.584 1.00 91.81 112 MET A CA 1
ATOM 882 C C . MET A 1 112 ? -6.966 -15.514 18.652 1.00 91.81 112 MET A C 1
ATOM 884 O O . MET A 1 112 ? -6.901 -16.738 18.573 1.00 91.81 112 MET A O 1
ATOM 888 N N . LEU A 1 113 ? -6.344 -14.821 19.607 1.00 93.88 113 LEU A N 1
ATOM 889 C CA . LEU A 1 113 ? -5.581 -15.411 20.707 1.00 93.88 113 LEU A CA 1
ATOM 890 C C . LEU A 1 113 ? -6.400 -15.545 22.003 1.00 93.88 113 LEU A C 1
ATOM 892 O O . LEU A 1 113 ? -5.812 -15.824 23.047 1.00 93.88 113 LEU A O 1
ATOM 896 N N . ASP A 1 114 ? -7.715 -15.293 21.966 1.00 92.38 114 ASP A N 1
ATOM 897 C CA . ASP A 1 114 ? -8.608 -15.248 23.136 1.00 92.38 114 ASP A CA 1
ATOM 898 C C . ASP A 1 114 ? -8.130 -14.289 24.255 1.00 92.38 114 ASP A C 1
ATOM 900 O O . ASP A 1 114 ? -8.529 -14.398 25.416 1.00 92.38 114 ASP A O 1
ATOM 904 N N . ALA A 1 115 ? -7.269 -13.319 23.923 1.00 92.06 115 ALA A N 1
ATOM 905 C CA . ALA A 1 115 ? -6.676 -12.386 24.880 1.00 92.06 115 ALA A CA 1
ATOM 906 C C . ALA A 1 115 ? -7.566 -11.160 25.132 1.00 92.06 115 ALA A C 1
ATOM 908 O O . ALA A 1 115 ? -7.624 -10.645 26.250 1.00 92.06 115 ALA A O 1
ATOM 909 N N . SER A 1 116 ? -8.249 -10.664 24.096 1.00 88.75 116 SER A N 1
ATOM 910 C CA . SER A 1 116 ? -9.150 -9.512 24.206 1.00 88.75 116 SER A CA 1
ATOM 911 C C . SER A 1 116 ? -10.181 -9.493 23.076 1.00 88.75 116 SER A C 1
ATOM 913 O O . SER A 1 116 ? -9.795 -9.726 21.933 1.00 88.75 116 SER A O 1
ATOM 915 N N . PRO A 1 117 ? -11.451 -9.135 23.336 1.00 88.06 117 PRO A N 1
ATOM 916 C CA . PRO A 1 117 ? -12.457 -9.036 22.285 1.00 88.06 117 PRO A CA 1
ATOM 917 C C . PRO A 1 117 ? -12.177 -7.860 21.342 1.00 88.06 117 PRO A C 1
ATOM 919 O O . PRO A 1 117 ? -11.704 -6.798 21.765 1.00 88.06 117 PRO A O 1
ATOM 922 N N . PHE A 1 118 ? -12.535 -8.029 20.071 1.00 88.81 118 PHE A N 1
ATOM 923 C CA . PHE A 1 118 ? -12.464 -6.965 19.080 1.00 88.81 118 PHE A CA 1
ATOM 924 C C . PHE A 1 118 ? -13.540 -5.901 19.349 1.00 88.81 118 PHE A C 1
ATOM 926 O O . PHE A 1 118 ? -14.727 -6.213 19.439 1.00 88.81 118 PHE A O 1
ATOM 933 N N . LYS A 1 119 ? -13.137 -4.629 19.476 1.00 87.88 119 LYS A N 1
ATOM 934 C CA . LYS A 1 119 ? -14.059 -3.527 19.810 1.00 87.88 119 LYS A CA 1
ATOM 935 C C . LYS A 1 119 ? -14.555 -2.770 18.581 1.00 87.88 119 LYS A C 1
ATOM 937 O O . LYS A 1 119 ? -15.640 -2.204 18.620 1.00 87.88 119 LYS A O 1
ATOM 942 N N . GLY A 1 120 ? -13.757 -2.701 17.513 1.00 84.62 120 GLY A N 1
ATOM 943 C CA . GLY A 1 120 ? -14.099 -1.980 16.275 1.00 84.62 120 GLY A CA 1
ATOM 944 C C . GLY A 1 120 ? -14.132 -0.452 16.377 1.00 84.62 120 GLY A C 1
ATOM 945 O O . GLY A 1 120 ? -14.221 0.219 15.351 1.00 84.62 120 GLY A O 1
ATOM 946 N N . MET A 1 121 ? -14.011 0.092 17.588 1.00 93.56 121 MET A N 1
ATOM 947 C CA . MET A 1 121 ? -13.914 1.517 17.885 1.00 93.56 121 MET A CA 1
ATOM 948 C C . MET A 1 121 ? -12.662 1.792 18.714 1.00 93.56 121 MET A C 1
ATOM 950 O O . MET A 1 121 ? -12.248 0.932 19.494 1.00 93.56 121 MET A O 1
ATOM 954 N N . ALA A 1 122 ? -12.082 2.978 18.543 1.00 95.62 122 ALA A N 1
ATOM 955 C CA . ALA A 1 122 ? -10.847 3.383 19.211 1.00 95.62 122 ALA A CA 1
ATOM 956 C C . ALA A 1 122 ? -10.889 4.853 19.636 1.00 95.62 122 ALA A C 1
ATOM 958 O O . ALA A 1 122 ? -11.471 5.680 18.930 1.00 95.62 122 ALA A O 1
ATOM 959 N N . THR A 1 123 ? -10.258 5.198 20.759 1.00 96.31 123 THR A N 1
ATOM 960 C CA . THR A 1 123 ? -10.024 6.616 21.095 1.00 96.31 123 THR A CA 1
ATOM 961 C C . THR A 1 123 ? -8.850 7.180 20.277 1.00 96.31 123 THR A C 1
ATOM 963 O O . THR A 1 123 ? -8.000 6.410 19.819 1.00 96.31 123 THR A O 1
ATOM 966 N N . PRO A 1 124 ? -8.747 8.510 20.092 1.00 95.06 124 PRO A N 1
ATOM 967 C CA . PRO A 1 124 ? -7.582 9.126 19.454 1.00 95.06 124 PRO A CA 1
ATOM 968 C C . PRO A 1 124 ? -6.250 8.723 20.094 1.00 95.06 124 PRO A C 1
ATOM 970 O O . PRO A 1 124 ? -5.282 8.483 19.382 1.00 95.06 124 PRO A O 1
ATOM 973 N N . GLU A 1 125 ? -6.204 8.589 21.421 1.00 93.94 125 GLU A N 1
ATOM 974 C CA . GLU A 1 125 ? -5.002 8.200 22.165 1.00 93.94 125 GLU A CA 1
ATOM 975 C C . GLU A 1 125 ? -4.607 6.746 21.880 1.00 93.94 125 GLU A C 1
ATOM 977 O O . GLU A 1 125 ? -3.429 6.443 21.690 1.00 93.94 125 GLU A O 1
ATOM 982 N N . GLU A 1 126 ? -5.589 5.841 21.804 1.00 94.69 126 GLU A N 1
ATOM 983 C CA . GLU A 1 126 ? -5.354 4.442 21.442 1.00 94.69 126 GLU A CA 1
ATOM 984 C C . GLU A 1 126 ? -4.797 4.301 20.017 1.00 94.69 126 GLU A C 1
ATOM 986 O O . GLU A 1 126 ? -3.942 3.444 19.772 1.00 94.69 126 GLU A O 1
ATOM 991 N N . ILE A 1 127 ? -5.266 5.142 19.088 1.00 94.94 127 ILE A N 1
ATOM 992 C CA . ILE A 1 127 ? -4.770 5.199 17.708 1.00 94.94 127 ILE A CA 1
ATOM 993 C C . ILE A 1 127 ? -3.364 5.812 17.683 1.00 94.94 127 ILE A C 1
ATOM 995 O O . ILE A 1 127 ? -2.452 5.220 17.108 1.00 94.94 127 ILE A O 1
ATOM 999 N N . ALA A 1 128 ? -3.146 6.950 18.347 1.00 93.19 128 ALA A N 1
ATOM 1000 C CA . ALA A 1 128 ? -1.850 7.631 18.389 1.00 93.19 128 ALA A CA 1
ATOM 1001 C C . ALA A 1 128 ? -0.742 6.746 18.976 1.00 93.19 128 ALA A C 1
ATOM 1003 O O . ALA A 1 128 ? 0.365 6.692 18.437 1.00 93.19 128 ALA A O 1
ATOM 1004 N N . ALA A 1 129 ? -1.067 5.933 19.985 1.00 92.00 129 ALA A N 1
ATOM 1005 C CA . ALA A 1 129 ? -0.143 4.952 20.547 1.00 92.00 129 ALA A CA 1
ATOM 1006 C C . ALA A 1 129 ? 0.408 3.956 19.505 1.00 92.00 129 ALA A C 1
ATOM 1008 O O . ALA A 1 129 ? 1.490 3.401 19.703 1.00 92.00 129 ALA A O 1
ATOM 1009 N N . LYS A 1 130 ? -0.301 3.717 18.389 1.00 91.94 130 LYS A N 1
ATOM 1010 C CA . LYS A 1 130 ? 0.179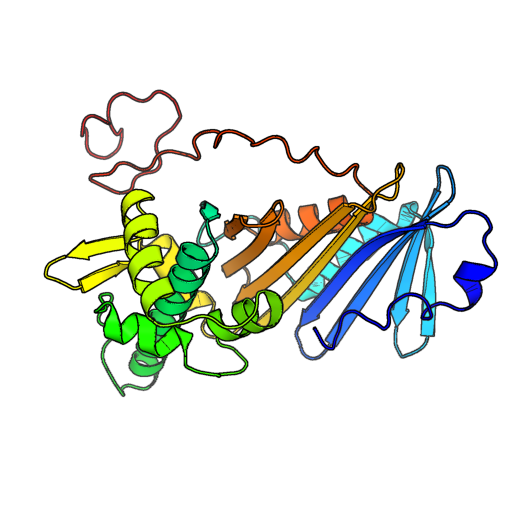 2.866 17.286 1.00 91.94 130 LYS A CA 1
ATOM 1011 C C . LYS A 1 130 ? 1.133 3.582 16.342 1.00 91.94 130 LYS A C 1
ATOM 1013 O O . LYS A 1 130 ? 2.035 2.932 15.827 1.00 91.94 130 LYS A O 1
ATOM 1018 N N . ALA A 1 131 ? 1.000 4.895 16.176 1.00 86.94 131 ALA A N 1
ATOM 1019 C CA . ALA A 1 131 ? 1.907 5.681 15.342 1.00 86.94 131 ALA A CA 1
ATOM 1020 C C . ALA A 1 131 ? 3.337 5.732 15.910 1.00 86.94 131 ALA A C 1
ATOM 1022 O O . ALA A 1 131 ? 4.304 5.775 15.152 1.00 86.94 131 ALA A O 1
ATOM 1023 N N . VAL A 1 132 ? 3.472 5.689 17.239 1.00 82.69 132 VAL A N 1
ATOM 1024 C CA . VAL A 1 132 ? 4.768 5.718 17.945 1.00 82.69 132 VAL A CA 1
ATOM 1025 C C . VAL A 1 132 ? 5.385 4.320 18.078 1.00 82.69 132 VAL A C 1
ATOM 1027 O O . VAL A 1 132 ? 6.587 4.163 18.314 1.00 82.69 132 VAL A O 1
ATOM 1030 N N . LEU A 1 133 ? 4.577 3.272 17.921 1.00 80.19 133 LEU A N 1
ATOM 1031 C CA . LEU A 1 133 ? 5.018 1.905 18.130 1.00 80.19 133 LEU A CA 1
ATOM 1032 C C . LEU A 1 133 ? 5.927 1.441 16.980 1.00 80.19 133 LEU A C 1
ATOM 1034 O O . LEU A 1 133 ? 5.475 1.127 15.883 1.00 80.19 133 LEU A O 1
ATOM 1038 N N . SER A 1 134 ? 7.225 1.331 17.259 1.00 75.81 134 SER A N 1
ATOM 1039 C CA . SER A 1 134 ? 8.237 0.890 16.289 1.00 75.81 134 SER A CA 1
ATOM 1040 C C . SER A 1 134 ? 8.248 -0.636 16.114 1.00 75.81 134 SER A C 1
ATOM 1042 O O . SER A 1 134 ? 9.216 -1.310 16.466 1.00 75.81 134 SER A O 1
ATOM 1044 N N . LEU A 1 135 ? 7.155 -1.204 15.597 1.00 80.75 135 LEU A N 1
ATOM 1045 C CA . LEU A 1 135 ? 7.131 -2.603 15.162 1.00 80.75 135 LEU A CA 1
ATOM 1046 C C . LEU A 1 135 ? 7.543 -2.701 13.685 1.00 80.75 135 LEU A C 1
ATOM 1048 O O . LEU A 1 135 ? 6.964 -1.994 12.864 1.00 80.75 135 LEU A O 1
ATOM 1052 N N . PRO A 1 136 ? 8.448 -3.622 13.299 1.00 75.25 136 PRO A N 1
ATOM 1053 C CA . PRO A 1 136 ? 8.910 -3.747 11.912 1.00 75.25 136 PRO A CA 1
ATOM 1054 C C . PRO A 1 136 ? 7.789 -3.895 10.871 1.00 75.25 136 PRO A C 1
ATOM 1056 O O . PRO A 1 136 ? 7.916 -3.394 9.759 1.00 75.25 136 PRO A O 1
ATOM 1059 N N . TYR A 1 137 ? 6.682 -4.544 11.245 1.00 79.12 137 TYR A N 1
ATOM 1060 C CA . TYR A 1 137 ? 5.544 -4.850 10.365 1.00 79.12 137 TYR A CA 1
ATOM 1061 C C . TYR A 1 137 ? 4.333 -3.919 10.557 1.00 79.12 137 TYR A C 1
ATOM 1063 O O . TYR A 1 137 ? 3.258 -4.174 10.001 1.00 79.12 137 TYR A O 1
ATOM 1071 N N . SER A 1 138 ? 4.475 -2.872 11.375 1.00 88.38 138 SER A N 1
ATOM 1072 C CA . SER A 1 138 ? 3.465 -1.819 11.510 1.00 88.38 138 SER A CA 1
ATOM 1073 C C . SER A 1 138 ? 3.371 -1.031 10.203 1.00 88.38 138 SER A C 1
ATOM 1075 O O . SER A 1 138 ? 4.393 -0.687 9.603 1.00 88.38 138 SER A O 1
ATOM 1077 N N . LEU A 1 139 ? 2.144 -0.731 9.772 1.00 90.44 139 LEU A N 1
ATOM 1078 C CA . LEU A 1 139 ? 1.916 0.136 8.616 1.00 90.44 139 LEU A CA 1
ATOM 1079 C C . LEU A 1 139 ? 2.479 1.538 8.883 1.00 90.44 139 LEU A C 1
ATOM 1081 O O . LEU A 1 139 ? 3.108 2.121 7.998 1.00 90.44 139 LEU A O 1
ATOM 1085 N N . CYS A 1 140 ? 2.333 2.048 10.113 1.00 89.94 140 CYS A N 1
ATOM 1086 C CA . CYS A 1 140 ? 2.948 3.308 10.528 1.00 89.94 140 CYS A CA 1
ATOM 1087 C C . CYS A 1 140 ? 4.463 3.279 10.399 1.00 89.94 140 CYS A C 1
ATOM 1089 O O . CYS A 1 140 ? 5.018 4.193 9.804 1.00 89.94 140 CYS A O 1
ATOM 1091 N N . ASN A 1 141 ? 5.129 2.241 10.909 1.00 87.00 141 ASN A N 1
ATOM 1092 C CA . ASN A 1 141 ? 6.585 2.146 10.823 1.00 87.00 141 ASN A CA 1
ATOM 1093 C C . ASN A 1 141 ? 7.064 2.115 9.361 1.00 87.00 141 ASN A C 1
ATOM 1095 O O . ASN A 1 141 ? 7.984 2.841 8.993 1.00 87.00 141 ASN A O 1
ATOM 1099 N N . ILE A 1 142 ? 6.403 1.332 8.502 1.00 84.38 142 ILE A N 1
ATOM 1100 C CA . ILE A 1 142 ? 6.718 1.285 7.066 1.00 84.38 142 ILE A CA 1
ATOM 1101 C C . ILE A 1 142 ? 6.556 2.673 6.431 1.00 84.38 142 ILE A C 1
ATOM 1103 O O . ILE A 1 142 ? 7.398 3.096 5.641 1.00 84.38 142 ILE A O 1
ATOM 1107 N N . PHE A 1 143 ? 5.508 3.410 6.791 1.00 86.94 143 PHE A N 1
ATOM 1108 C CA . PHE A 1 143 ? 5.278 4.760 6.288 1.00 86.94 143 PHE A CA 1
ATOM 1109 C C . PHE A 1 143 ? 6.316 5.769 6.799 1.00 86.94 143 PHE A C 1
ATOM 1111 O O . PHE A 1 143 ? 6.992 6.418 5.998 1.00 86.94 143 PHE A O 1
ATOM 1118 N N . THR A 1 144 ? 6.522 5.861 8.113 1.00 86.38 144 THR A N 1
ATOM 1119 C CA . THR A 1 144 ? 7.414 6.852 8.736 1.00 86.38 144 THR A CA 1
ATOM 1120 C C . THR A 1 144 ? 8.885 6.623 8.396 1.00 86.38 144 THR A C 1
ATOM 1122 O O . THR A 1 144 ? 9.625 7.595 8.234 1.00 86.38 144 THR A O 1
ATOM 1125 N N . MET A 1 145 ? 9.316 5.377 8.159 1.00 81.19 145 MET A N 1
ATOM 1126 C CA . MET A 1 145 ? 10.658 5.083 7.632 1.00 81.19 145 MET A CA 1
ATOM 1127 C C . MET A 1 145 ? 10.931 5.747 6.271 1.00 81.19 145 MET A C 1
ATOM 1129 O O . MET A 1 145 ? 12.087 6.051 5.954 1.00 81.19 145 MET A O 1
ATOM 1133 N N . ASN A 1 146 ? 9.881 5.988 5.480 1.00 74.38 146 ASN A N 1
ATOM 1134 C CA . ASN A 1 146 ? 9.969 6.597 4.155 1.00 74.38 146 ASN A CA 1
ATOM 1135 C C . ASN A 1 146 ? 9.638 8.099 4.160 1.00 74.38 146 ASN A C 1
ATOM 1137 O O . ASN A 1 146 ? 10.147 8.828 3.314 1.00 74.38 146 ASN A O 1
ATOM 1141 N N . THR A 1 147 ? 8.848 8.586 5.124 1.00 77.06 147 THR A N 1
ATOM 1142 C CA . THR A 1 147 ? 8.394 9.993 5.176 1.00 77.06 147 THR A CA 1
ATOM 1143 C C . THR A 1 147 ? 8.992 10.824 6.314 1.00 77.06 147 THR A C 1
ATOM 1145 O O . THR A 1 147 ? 8.657 12.002 6.466 1.00 77.06 147 THR A O 1
ATOM 1148 N N . GLY A 1 148 ? 9.830 10.218 7.156 1.00 76.69 148 GLY A N 1
ATOM 1149 C CA . GLY A 1 148 ? 10.347 10.811 8.389 1.00 76.69 148 GLY A CA 1
ATOM 1150 C C . GLY A 1 148 ? 9.377 10.700 9.570 1.00 76.69 148 GLY A C 1
ATOM 1151 O O . GLY A 1 148 ? 8.197 10.382 9.397 1.00 76.69 148 GLY A O 1
ATOM 1152 N N . ASN A 1 149 ? 9.898 10.991 10.766 1.00 71.94 149 ASN A N 1
ATOM 1153 C CA . ASN A 1 149 ? 9.176 10.883 12.036 1.00 71.94 149 ASN A CA 1
ATOM 1154 C C . ASN A 1 149 ? 7.925 11.774 12.086 1.00 71.94 149 ASN A C 1
ATOM 1156 O O . ASN A 1 149 ? 7.821 12.781 11.379 1.00 71.94 149 ASN A O 1
ATOM 1160 N N . THR A 1 150 ? 6.999 11.382 12.953 1.00 69.38 150 THR A N 1
ATOM 1161 C CA . THR A 1 150 ? 5.706 12.029 13.202 1.00 69.38 150 THR A CA 1
ATOM 1162 C C . THR A 1 150 ? 5.467 12.148 14.705 1.00 69.38 150 THR A C 1
ATOM 1164 O O . THR A 1 150 ? 6.160 11.502 15.496 1.00 69.38 150 THR A O 1
ATOM 1167 N N . ASN A 1 151 ? 4.511 12.980 15.105 1.00 74.38 151 ASN A N 1
ATOM 1168 C CA . ASN A 1 151 ? 4.127 13.195 16.502 1.00 74.38 151 ASN A CA 1
ATOM 1169 C C . ASN A 1 151 ? 2.635 12.882 16.733 1.00 74.38 151 ASN A C 1
ATOM 1171 O O . ASN A 1 151 ? 1.888 12.622 15.791 1.00 74.38 151 ASN A O 1
ATOM 1175 N N . ASP A 1 152 ? 2.192 12.924 17.991 1.00 76.56 152 ASP A N 1
ATOM 1176 C CA . ASP A 1 152 ? 0.801 12.620 18.355 1.00 76.56 152 ASP A CA 1
ATOM 1177 C C . ASP A 1 152 ? -0.207 13.625 17.766 1.00 76.56 152 ASP A C 1
ATOM 1179 O O . ASP A 1 152 ? -1.332 13.246 17.429 1.00 76.56 152 ASP A O 1
ATOM 1183 N N . SER A 1 153 ? 0.181 14.897 17.594 1.00 81.00 153 SER A N 1
ATOM 1184 C CA . SER A 1 153 ? -0.694 15.907 16.980 1.00 81.00 153 SER A CA 1
ATOM 1185 C C . SER A 1 153 ? -1.014 15.602 15.515 1.00 81.00 153 SER A C 1
ATOM 1187 O O . SER A 1 153 ? -2.142 15.861 15.096 1.00 81.00 153 SER A O 1
ATOM 1189 N N . ASP A 1 154 ? -0.095 14.969 14.778 1.00 86.50 154 ASP A N 1
ATOM 1190 C CA . ASP A 1 154 ? -0.326 14.547 13.390 1.00 86.50 154 ASP A CA 1
ATOM 1191 C C . ASP A 1 154 ? -1.474 13.523 13.302 1.00 86.50 154 ASP A C 1
ATOM 1193 O O . ASP A 1 154 ? -2.244 13.509 12.344 1.00 86.50 154 ASP A O 1
ATOM 1197 N N . VAL A 1 155 ? -1.631 12.663 14.316 1.00 90.75 155 VAL A N 1
ATOM 1198 C CA . VAL A 1 155 ? -2.695 11.648 14.334 1.00 90.75 155 VAL A CA 1
ATOM 1199 C C . VAL A 1 155 ? -4.058 12.286 14.586 1.00 90.75 155 VAL A C 1
ATOM 1201 O O . VAL A 1 155 ? -5.028 11.940 13.913 1.00 90.75 155 VAL A O 1
ATOM 1204 N N . ALA A 1 156 ? -4.146 13.230 15.525 1.00 91.31 156 ALA A N 1
ATOM 1205 C CA . ALA A 1 156 ? -5.397 13.926 15.821 1.00 91.31 156 ALA A CA 1
ATOM 1206 C C . ALA A 1 156 ? -5.884 14.762 14.624 1.00 91.31 156 ALA A C 1
ATOM 1208 O O . ALA A 1 156 ? -7.061 14.689 14.265 1.00 91.31 156 ALA A O 1
ATOM 1209 N N . GLU A 1 157 ? -4.975 15.501 13.978 1.00 92.62 157 GLU A N 1
ATOM 1210 C CA . GLU A 1 157 ? -5.259 16.236 12.740 1.00 92.62 157 GLU A CA 1
ATOM 1211 C C . GLU A 1 157 ? -5.696 15.282 11.621 1.00 92.62 157 GLU A C 1
ATOM 1213 O O . GLU A 1 157 ? -6.727 15.491 10.977 1.00 92.62 157 GLU A O 1
ATOM 1218 N N . GLY A 1 158 ? -4.959 14.183 11.437 1.00 95.31 158 GLY A N 1
ATOM 1219 C CA . GLY A 1 158 ? -5.275 13.176 10.436 1.00 95.31 158 GLY A CA 1
ATOM 1220 C C . GLY A 1 158 ? -6.653 12.542 10.626 1.00 95.31 158 GLY A C 1
ATOM 1221 O O . GLY A 1 158 ? -7.381 12.377 9.652 1.00 95.31 158 GLY A O 1
ATOM 1222 N N . LEU A 1 159 ? -7.057 12.226 11.861 1.00 96.44 159 LEU A N 1
ATOM 1223 C CA . LEU A 1 159 ? -8.374 11.640 12.146 1.00 96.44 159 LEU A CA 1
ATOM 1224 C C . LEU A 1 159 ? -9.531 12.571 11.773 1.00 96.44 159 LEU A C 1
ATOM 1226 O O . LEU A 1 159 ? -10.546 12.090 11.265 1.00 96.44 159 LEU A O 1
ATOM 1230 N N . ALA A 1 160 ? -9.378 13.881 11.979 1.00 94.88 160 ALA A N 1
ATOM 1231 C CA . ALA A 1 160 ? -10.373 14.857 11.545 1.00 94.88 160 ALA A CA 1
ATOM 1232 C C . ALA A 1 160 ? -10.528 14.847 10.013 1.00 94.88 160 ALA A C 1
ATOM 1234 O O . ALA A 1 160 ? -11.645 14.701 9.515 1.00 94.88 160 ALA A O 1
ATOM 1235 N N . GLY A 1 161 ? -9.417 14.884 9.266 1.00 95.69 161 GLY A N 1
ATOM 1236 C CA . GLY A 1 161 ? -9.442 14.813 7.798 1.00 95.69 161 GLY A CA 1
ATOM 1237 C C . GLY A 1 161 ? -10.012 13.493 7.260 1.00 95.69 161 GLY A C 1
ATOM 1238 O O . GLY A 1 161 ? -10.824 13.472 6.331 1.00 95.69 161 GLY A O 1
ATOM 1239 N N . LEU A 1 162 ? -9.683 12.366 7.900 1.00 97.31 162 LEU A N 1
ATOM 1240 C CA . LEU A 1 162 ? -10.257 11.061 7.558 1.00 97.31 162 LEU A CA 1
ATOM 1241 C C . LEU A 1 162 ? -11.769 10.995 7.807 1.00 97.31 162 LEU A C 1
ATOM 1243 O O . LEU A 1 162 ? -12.489 10.369 7.021 1.00 97.31 162 LEU A O 1
ATOM 1247 N N . ALA A 1 163 ? -12.264 11.639 8.866 1.00 95.94 163 ALA A N 1
ATOM 1248 C CA . ALA A 1 163 ? -13.694 11.719 9.141 1.00 95.94 163 ALA A CA 1
ATOM 1249 C C . ALA A 1 163 ? -14.428 12.544 8.075 1.00 95.94 163 ALA A C 1
ATOM 1251 O O . ALA A 1 163 ? -15.467 12.112 7.570 1.00 95.94 163 ALA A O 1
ATOM 1252 N N . GLU A 1 164 ? -13.860 13.678 7.658 1.00 95.62 164 GLU A N 1
ATOM 1253 C CA . GLU A 1 164 ? -14.392 14.490 6.555 1.00 95.62 164 GLU A CA 1
ATOM 1254 C C . GLU A 1 164 ? -14.452 13.700 5.238 1.00 95.62 164 GLU A C 1
ATOM 1256 O O . GLU A 1 164 ? -15.436 13.777 4.497 1.00 95.62 164 GLU A O 1
ATOM 1261 N N . LYS A 1 165 ? -13.449 12.850 4.988 1.00 95.00 165 LYS A N 1
ATOM 1262 C CA . LYS A 1 165 ? -13.372 11.957 3.818 1.00 95.00 165 LYS A CA 1
ATOM 1263 C C . LYS A 1 165 ? -14.184 10.666 3.956 1.00 95.00 165 LYS A C 1
ATOM 1265 O O . LYS A 1 165 ? -14.110 9.800 3.084 1.00 95.00 165 LYS A O 1
ATOM 1270 N N . SER A 1 166 ? -14.979 10.521 5.021 1.00 94.38 166 SER A N 1
ATOM 1271 C CA . SER A 1 166 ? -15.810 9.333 5.279 1.00 94.38 166 SER A CA 1
ATOM 1272 C C . SER A 1 166 ? -15.009 8.019 5.315 1.00 94.38 166 SER A C 1
ATOM 1274 O O . SER A 1 166 ? -15.499 6.966 4.898 1.00 94.38 166 SER A O 1
ATOM 1276 N N . VAL A 1 167 ? -13.760 8.085 5.784 1.00 95.75 167 VAL A N 1
ATOM 1277 C CA . VAL A 1 167 ? -12.884 6.925 6.028 1.00 95.75 167 VAL A CA 1
ATOM 1278 C C . VAL A 1 167 ? -13.114 6.369 7.431 1.00 95.75 167 VAL A C 1
ATOM 1280 O O . VAL A 1 167 ? -13.087 5.156 7.639 1.00 95.75 167 VAL A O 1
ATOM 1283 N N . CYS A 1 168 ? -13.406 7.244 8.388 1.00 95.88 168 CYS A N 1
ATOM 1284 C CA . CYS A 1 168 ? -13.850 6.885 9.727 1.00 95.88 168 CYS A CA 1
ATOM 1285 C C . CYS A 1 168 ? -15.047 7.746 10.149 1.00 95.88 168 CYS A C 1
ATOM 1287 O O . CYS A 1 168 ? -15.378 8.743 9.509 1.00 95.88 168 CYS A O 1
ATOM 1289 N N . LYS A 1 169 ? -15.724 7.341 11.222 1.00 95.25 169 LYS A N 1
ATOM 1290 C CA . LYS A 1 169 ? -16.859 8.054 11.801 1.00 95.25 169 LYS A CA 1
ATOM 1291 C C . LYS A 1 169 ? -16.593 8.324 13.283 1.00 95.25 169 LYS A C 1
ATOM 1293 O O . LYS A 1 169 ? -16.358 7.359 14.011 1.00 95.25 169 LYS A O 1
ATOM 1298 N N . PRO A 1 170 ? -16.648 9.583 13.745 1.00 94.56 170 PRO A N 1
ATOM 1299 C CA . PRO A 1 170 ? -16.578 9.890 15.165 1.00 94.56 170 PRO A CA 1
ATOM 1300 C C . PRO A 1 170 ? -17.890 9.509 15.869 1.00 94.56 170 PRO A C 1
ATOM 1302 O O . PRO A 1 170 ? -18.981 9.805 15.377 1.00 94.56 170 PRO A O 1
ATOM 1305 N N . GLU A 1 171 ? -17.789 8.877 17.035 1.00 93.38 171 GLU A N 1
ATOM 1306 C CA . GLU A 1 171 ? -18.914 8.472 17.878 1.00 93.38 171 GLU A CA 1
ATOM 1307 C C . GLU A 1 171 ? -18.496 8.481 19.357 1.00 93.38 171 GLU A C 1
ATOM 1309 O O . GLU A 1 171 ? -17.589 7.760 19.759 1.00 93.38 171 GLU A O 1
ATOM 1314 N N . ASN A 1 172 ? -19.137 9.319 20.182 1.00 91.25 172 ASN A N 1
ATOM 1315 C CA . ASN A 1 172 ? -18.919 9.391 21.638 1.00 91.25 172 ASN A CA 1
ATOM 1316 C C . ASN A 1 172 ? -17.441 9.519 22.083 1.00 91.25 172 ASN A C 1
ATOM 1318 O O . ASN A 1 172 ? -17.027 8.904 23.063 1.00 91.25 172 ASN A O 1
ATOM 1322 N N . GLY A 1 173 ? -16.638 10.318 21.371 1.00 91.50 173 GLY A N 1
ATOM 1323 C CA . GLY A 1 173 ? -15.207 10.499 21.671 1.00 91.50 173 GLY A CA 1
ATOM 1324 C C . GLY A 1 173 ? -14.302 9.375 21.149 1.00 91.50 173 GLY A C 1
ATOM 1325 O O . GLY A 1 173 ? -13.094 9.405 21.369 1.00 91.50 173 GLY A O 1
ATOM 1326 N N . GLN A 1 174 ? -14.870 8.407 20.435 1.00 95.81 174 GLN A N 1
ATOM 1327 C CA . GLN A 1 174 ? -14.159 7.361 19.712 1.00 95.81 174 GLN A CA 1
ATOM 1328 C C . GLN A 1 174 ? -14.335 7.543 18.206 1.00 95.81 174 GLN A C 1
ATOM 1330 O O . GLN A 1 174 ? -15.148 8.344 17.747 1.00 95.81 174 GLN A O 1
ATOM 1335 N N . TYR A 1 175 ? -13.577 6.777 17.434 1.00 96.75 175 TYR A N 1
ATOM 1336 C CA . TYR A 1 175 ? -13.725 6.655 15.994 1.00 96.75 175 TYR A CA 1
ATOM 1337 C C . TYR A 1 175 ? -14.030 5.205 15.632 1.00 96.75 175 TYR A C 1
ATOM 1339 O O . TYR A 1 175 ? -13.477 4.282 16.231 1.00 96.75 175 TYR A O 1
ATOM 1347 N N . ALA A 1 176 ? -14.880 5.013 14.627 1.00 95.94 176 ALA A N 1
ATOM 1348 C CA . ALA A 1 176 ? -15.125 3.742 13.957 1.00 95.94 176 ALA A CA 1
ATOM 1349 C C . ALA A 1 176 ? -14.568 3.815 12.532 1.00 95.94 176 ALA A C 1
ATOM 1351 O O . ALA A 1 176 ? -14.894 4.735 11.781 1.00 95.94 176 ALA A O 1
ATOM 1352 N N . LEU A 1 177 ? -13.723 2.864 12.146 1.00 95.06 177 LEU A N 1
ATOM 1353 C CA . LEU A 1 177 ? -13.176 2.798 10.792 1.00 95.06 177 LEU A CA 1
ATOM 1354 C C . LEU A 1 177 ? -14.226 2.213 9.831 1.00 95.06 177 LEU A C 1
ATOM 1356 O O . LEU A 1 177 ? -14.950 1.283 10.197 1.00 95.06 177 LEU A O 1
ATOM 1360 N N . ARG A 1 178 ? -14.318 2.731 8.600 1.00 94.12 178 ARG A N 1
ATOM 1361 C CA . ARG A 1 178 ? -15.238 2.193 7.586 1.00 94.12 178 ARG A CA 1
ATOM 1362 C C . ARG A 1 178 ? -14.901 0.725 7.275 1.00 94.12 178 ARG A C 1
ATOM 1364 O O . ARG A 1 178 ? -13.753 0.288 7.367 1.00 94.12 178 ARG A O 1
ATOM 1371 N N . SER A 1 179 ? -15.927 -0.060 6.950 1.00 90.44 179 SER A N 1
ATOM 1372 C CA . SER A 1 179 ? -15.860 -1.526 6.887 1.00 90.44 179 SER A CA 1
ATOM 1373 C C . SER A 1 179 ? -14.869 -2.084 5.863 1.00 90.44 179 SER A C 1
ATOM 1375 O O . SER A 1 179 ? -14.323 -3.163 6.076 1.00 90.44 179 SER A O 1
ATOM 1377 N N . ASP A 1 180 ? -14.622 -1.379 4.763 1.00 89.62 180 ASP A N 1
ATOM 1378 C CA . ASP A 1 180 ? -13.635 -1.756 3.747 1.00 89.62 180 ASP A CA 1
ATOM 1379 C C . ASP A 1 180 ? -12.200 -1.652 4.283 1.00 89.62 180 ASP A C 1
ATOM 1381 O O . ASP A 1 180 ? -11.448 -2.621 4.195 1.00 89.62 180 ASP A O 1
ATOM 1385 N N . PHE A 1 181 ? -11.835 -0.549 4.942 1.00 93.75 181 PHE A N 1
ATOM 1386 C CA . PHE A 1 181 ? -10.531 -0.437 5.611 1.00 93.75 181 PHE A CA 1
ATOM 1387 C C . PHE A 1 181 ? -10.407 -1.401 6.789 1.00 93.75 181 PHE A C 1
ATOM 1389 O O . PHE A 1 181 ? -9.321 -1.908 7.052 1.00 93.75 181 PHE A O 1
ATOM 1396 N N . MET A 1 182 ? -11.510 -1.685 7.485 1.00 92.12 182 MET A N 1
ATOM 1397 C CA . MET A 1 182 ? -11.531 -2.684 8.552 1.00 92.12 182 MET A CA 1
ATOM 1398 C C . MET A 1 182 ? -11.250 -4.095 8.026 1.00 92.12 182 MET A C 1
ATOM 1400 O O . MET A 1 182 ? -10.452 -4.832 8.604 1.00 92.12 182 MET A O 1
ATOM 1404 N N . THR A 1 183 ? -11.894 -4.469 6.920 1.00 91.19 183 THR A N 1
ATOM 1405 C CA . THR A 1 183 ? -11.680 -5.761 6.255 1.00 91.19 183 THR A CA 1
ATOM 1406 C C . THR A 1 183 ? -10.235 -5.869 5.782 1.00 91.19 183 THR A C 1
ATOM 1408 O O . THR A 1 183 ? -9.561 -6.850 6.090 1.00 91.19 183 THR A O 1
ATOM 1411 N N . LEU A 1 184 ? -9.724 -4.807 5.154 1.00 92.69 184 LEU A N 1
ATOM 1412 C CA . LEU A 1 184 ? -8.340 -4.726 4.708 1.00 92.69 184 LEU A CA 1
ATOM 1413 C C . LEU A 1 184 ? -7.343 -4.816 5.877 1.00 92.69 184 LEU A C 1
ATOM 1415 O O . LEU A 1 184 ? -6.346 -5.525 5.786 1.00 92.69 184 LEU A O 1
ATOM 1419 N N . ALA A 1 185 ? -7.615 -4.148 7.003 1.00 93.25 185 ALA A N 1
ATOM 1420 C CA . ALA A 1 185 ? -6.783 -4.237 8.200 1.00 93.25 185 ALA A CA 1
ATOM 1421 C C . ALA A 1 185 ? -6.709 -5.679 8.725 1.00 93.25 185 ALA A C 1
ATOM 1423 O O . ALA A 1 185 ? -5.628 -6.137 9.080 1.00 93.25 185 ALA A O 1
ATOM 1424 N N . ARG A 1 186 ? -7.823 -6.424 8.723 1.00 91.06 186 ARG A N 1
ATOM 1425 C CA . ARG A 1 186 ? -7.845 -7.846 9.114 1.00 91.06 186 ARG A CA 1
ATOM 1426 C C . ARG A 1 186 ? -7.049 -8.728 8.151 1.00 91.06 186 ARG A C 1
ATOM 1428 O O . ARG A 1 186 ? -6.303 -9.590 8.605 1.00 91.06 186 ARG A O 1
ATOM 1435 N N . GLY A 1 187 ? -7.157 -8.490 6.846 1.00 90.94 187 GLY A N 1
ATOM 1436 C CA . GLY A 1 187 ? -6.368 -9.205 5.840 1.00 90.94 187 GLY A CA 1
ATOM 1437 C C . GLY A 1 187 ? -4.864 -8.935 5.942 1.00 90.94 187 GLY A C 1
ATOM 1438 O O . GLY A 1 187 ? -4.051 -9.840 5.776 1.00 90.94 187 GLY A O 1
ATOM 1439 N N . LEU A 1 188 ? -4.484 -7.711 6.320 1.00 91.81 188 LEU A N 1
ATOM 1440 C CA . LEU A 1 188 ? -3.092 -7.281 6.487 1.00 91.81 188 LEU A CA 1
ATOM 1441 C C . LEU A 1 188 ? -2.478 -7.648 7.848 1.00 91.81 188 LEU A C 1
ATOM 1443 O O . LEU A 1 188 ? -1.378 -7.192 8.168 1.00 91.81 188 LEU A O 1
ATOM 1447 N N . VAL A 1 189 ? -3.137 -8.457 8.683 1.00 90.19 189 VAL A N 1
ATOM 1448 C CA . VAL A 1 189 ? -2.540 -8.953 9.943 1.00 90.19 189 VAL A CA 1
ATOM 1449 C C . VAL A 1 189 ? -1.230 -9.689 9.659 1.00 90.19 189 VAL A C 1
ATOM 1451 O O . VAL A 1 189 ? -0.244 -9.467 10.361 1.00 90.19 189 VAL A O 1
ATOM 1454 N N . VAL A 1 190 ? -1.192 -10.470 8.575 1.00 85.56 190 VAL A N 1
ATOM 1455 C CA . VAL A 1 190 ? 0.027 -11.068 8.023 1.00 85.56 190 VAL A CA 1
ATOM 1456 C C . VAL A 1 190 ? 0.280 -10.457 6.649 1.00 85.56 190 VAL A C 1
ATOM 1458 O O . VAL A 1 190 ? -0.557 -10.552 5.757 1.00 85.56 190 VAL A O 1
ATOM 1461 N N . VAL A 1 191 ? 1.435 -9.812 6.486 1.00 87.44 191 VAL A N 1
ATOM 1462 C CA . VAL A 1 191 ? 1.892 -9.321 5.181 1.00 87.44 191 VAL A CA 1
ATOM 1463 C C . VAL A 1 191 ? 2.670 -10.452 4.514 1.00 87.44 191 VAL A C 1
ATOM 1465 O O . VAL A 1 191 ? 3.717 -10.863 5.013 1.00 87.44 191 VAL A O 1
ATOM 1468 N N . ASN A 1 192 ? 2.144 -10.972 3.409 1.00 87.31 192 ASN A N 1
ATOM 1469 C CA . ASN A 1 192 ? 2.715 -12.114 2.690 1.00 87.31 192 ASN A CA 1
ATOM 1470 C C . ASN A 1 192 ? 3.724 -11.664 1.633 1.00 87.31 192 ASN A C 1
ATOM 1472 O O . ASN A 1 192 ? 4.705 -12.364 1.361 1.00 87.31 192 ASN A O 1
ATOM 1476 N N . SER A 1 193 ? 3.464 -10.501 1.044 1.00 90.00 193 SER A N 1
ATOM 1477 C CA . SER A 1 193 ? 4.314 -9.885 0.042 1.00 90.00 193 SER A CA 1
ATOM 1478 C C . SER A 1 193 ? 4.264 -8.363 0.138 1.00 90.00 193 SER A C 1
ATOM 1480 O O . SER A 1 193 ? 3.330 -7.755 0.669 1.00 90.00 193 SER A O 1
ATOM 1482 N N . SER A 1 194 ? 5.313 -7.739 -0.370 1.00 91.81 194 SER A N 1
ATOM 1483 C CA . SER A 1 194 ? 5.415 -6.303 -0.553 1.00 91.81 194 SER A CA 1
ATOM 1484 C C . SER A 1 194 ? 6.040 -6.006 -1.905 1.00 91.81 194 SER A C 1
ATOM 1486 O O . SER A 1 194 ? 6.741 -6.843 -2.480 1.00 91.81 194 SER A O 1
ATOM 1488 N N . ALA A 1 195 ? 5.790 -4.811 -2.425 1.00 93.31 195 ALA A N 1
ATOM 1489 C CA . ALA A 1 195 ? 6.487 -4.343 -3.608 1.00 93.31 195 ALA A CA 1
ATOM 1490 C C . ALA A 1 195 ? 6.895 -2.877 -3.492 1.00 93.31 195 ALA A C 1
ATOM 1492 O O . ALA A 1 195 ? 6.221 -2.071 -2.849 1.00 93.31 195 ALA A O 1
ATOM 1493 N N . LEU A 1 196 ? 8.005 -2.543 -4.136 1.00 92.31 196 LEU A N 1
ATOM 1494 C CA . LEU A 1 196 ? 8.460 -1.183 -4.370 1.00 92.31 196 LEU A CA 1
ATOM 1495 C C . LEU A 1 196 ? 8.416 -0.936 -5.874 1.00 92.31 196 LEU A C 1
ATOM 1497 O O . LEU A 1 196 ? 9.009 -1.688 -6.640 1.00 92.31 196 LEU A O 1
ATOM 1501 N N . VAL A 1 197 ? 7.705 0.107 -6.282 1.00 92.56 197 VAL A N 1
ATOM 1502 C CA . VAL A 1 197 ? 7.582 0.527 -7.677 1.00 92.56 197 VAL A CA 1
ATOM 1503 C C . VAL A 1 197 ? 8.119 1.941 -7.786 1.00 92.56 197 VAL A C 1
ATOM 1505 O O . VAL A 1 197 ? 7.659 2.837 -7.079 1.00 92.56 197 VAL A O 1
ATOM 1508 N N . GLN A 1 198 ? 9.086 2.148 -8.665 1.00 90.38 198 GLN A N 1
ATOM 1509 C CA . GLN A 1 198 ? 9.654 3.451 -8.962 1.00 90.38 198 GLN A CA 1
ATOM 1510 C C . GLN A 1 198 ? 9.670 3.668 -10.465 1.00 90.38 198 GLN A C 1
ATOM 1512 O O . GLN A 1 198 ? 10.053 2.780 -11.221 1.00 90.38 198 GLN A O 1
ATOM 1517 N N . VAL A 1 199 ? 9.254 4.855 -10.886 1.00 89.25 199 VAL A N 1
ATOM 1518 C CA . VAL A 1 199 ? 9.363 5.313 -12.270 1.00 89.25 199 VAL A CA 1
ATOM 1519 C C . VAL A 1 199 ? 10.072 6.656 -12.241 1.00 89.25 199 VAL A C 1
ATOM 1521 O O . VAL A 1 199 ? 9.752 7.507 -11.409 1.00 89.25 199 VAL A O 1
ATOM 1524 N N . TRP A 1 200 ? 11.046 6.826 -13.120 1.00 85.19 200 TRP A N 1
ATOM 1525 C CA . TRP A 1 200 ? 11.811 8.042 -13.315 1.00 85.19 200 TRP A CA 1
ATOM 1526 C C . TRP A 1 200 ? 11.569 8.575 -14.711 1.00 85.19 200 TRP A C 1
ATOM 1528 O O . TRP A 1 200 ? 11.486 7.818 -15.673 1.00 85.19 200 TRP A O 1
ATOM 1538 N N . ASP A 1 201 ? 11.521 9.893 -14.796 1.00 76.00 201 ASP A N 1
ATOM 1539 C CA . ASP A 1 201 ? 11.523 10.600 -16.061 1.00 76.00 201 ASP A CA 1
ATOM 1540 C C . ASP A 1 201 ? 12.643 11.646 -16.039 1.00 76.00 201 ASP A C 1
ATOM 1542 O O . ASP A 1 201 ? 12.692 12.516 -15.159 1.00 76.00 201 ASP A O 1
ATOM 1546 N N . GLY A 1 202 ? 13.571 11.487 -16.983 1.00 62.00 202 GLY A N 1
ATOM 1547 C CA . GLY A 1 202 ? 14.729 12.345 -17.205 1.00 62.00 202 GLY A CA 1
ATOM 1548 C C . GLY A 1 202 ? 14.514 13.413 -18.280 1.00 62.00 202 GLY A C 1
ATOM 1549 O O . GLY A 1 202 ? 15.474 14.097 -18.632 1.00 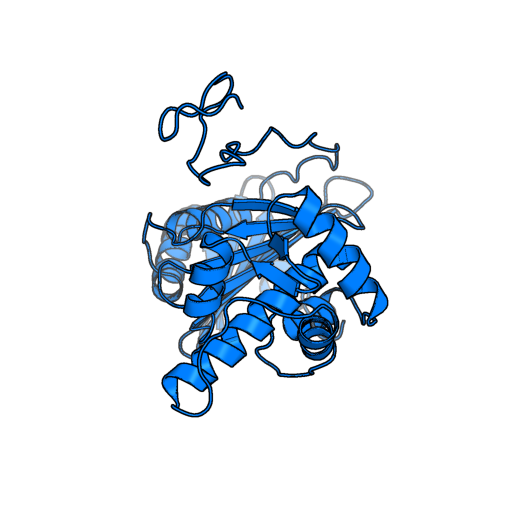62.00 202 GLY A O 1
ATOM 1550 N N . SER A 1 203 ? 13.299 13.592 -18.815 1.00 52.53 203 SER A N 1
ATOM 1551 C CA . SER A 1 203 ? 13.051 14.547 -19.896 1.00 52.53 203 SER A CA 1
ATOM 1552 C C . SER A 1 203 ? 13.193 16.011 -19.417 1.00 52.53 203 SER A C 1
ATOM 1554 O O . SER A 1 203 ? 12.225 16.641 -18.989 1.00 52.53 203 SER A O 1
ATOM 1556 N N . GLY A 1 204 ? 14.403 16.583 -19.478 1.00 50.72 204 GLY A N 1
ATOM 1557 C CA . GLY A 1 204 ? 1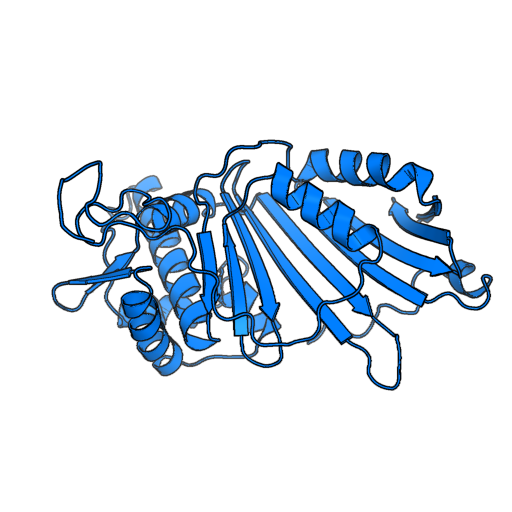4.667 18.012 -19.237 1.00 50.72 204 GLY A CA 1
ATOM 1558 C C . GLY A 1 204 ? 15.687 18.323 -18.130 1.00 50.72 204 GLY A C 1
ATOM 1559 O O . GLY A 1 204 ? 16.601 17.553 -17.862 1.00 50.72 204 GLY A O 1
ATOM 1560 N N . SER A 1 205 ? 15.574 19.507 -17.510 1.00 45.50 205 SER A N 1
ATOM 1561 C CA . SER A 1 205 ? 16.496 20.003 -16.466 1.00 45.50 205 SER A CA 1
ATOM 1562 C C . SER A 1 205 ? 16.163 19.531 -15.041 1.00 45.50 205 SER A C 1
ATOM 1564 O O . SER A 1 205 ? 16.869 19.898 -14.099 1.00 45.50 205 SER A O 1
ATOM 1566 N N . SER A 1 206 ? 15.106 18.735 -14.861 1.00 56.38 206 SER A N 1
ATOM 1567 C CA . SER A 1 206 ? 14.684 18.181 -13.573 1.00 56.38 206 SER A CA 1
ATOM 1568 C C . SER A 1 206 ? 14.352 16.693 -13.698 1.00 56.38 206 SER A C 1
ATOM 1570 O O . SER A 1 206 ? 13.624 16.281 -14.594 1.00 56.38 206 SER A O 1
ATOM 1572 N N . VAL A 1 207 ? 14.872 15.882 -12.772 1.00 64.50 207 VAL A N 1
ATOM 1573 C CA . VAL A 1 207 ? 14.519 14.459 -12.660 1.00 64.50 207 VAL A CA 1
ATOM 1574 C C . VAL A 1 207 ? 13.208 14.353 -11.891 1.00 64.50 207 VAL A C 1
ATOM 1576 O O . VAL A 1 207 ? 13.128 14.790 -10.740 1.00 64.50 207 VAL A O 1
ATOM 1579 N N . ARG A 1 208 ? 12.182 13.768 -12.510 1.00 73.38 208 ARG A N 1
ATOM 1580 C CA . ARG A 1 208 ? 10.919 13.435 -11.838 1.00 73.38 208 ARG A CA 1
ATOM 1581 C C . ARG A 1 208 ? 10.945 11.980 -11.394 1.00 73.38 208 ARG A C 1
ATOM 1583 O O . ARG A 1 208 ? 11.477 11.128 -12.100 1.00 73.38 208 ARG A O 1
ATOM 1590 N N . ASN A 1 209 ? 10.365 11.691 -10.231 1.00 79.88 209 ASN A N 1
ATOM 1591 C CA . ASN A 1 209 ? 10.164 10.324 -9.774 1.00 79.88 209 ASN A CA 1
ATOM 1592 C C . ASN A 1 209 ? 8.745 10.107 -9.236 1.00 79.88 209 ASN A C 1
AT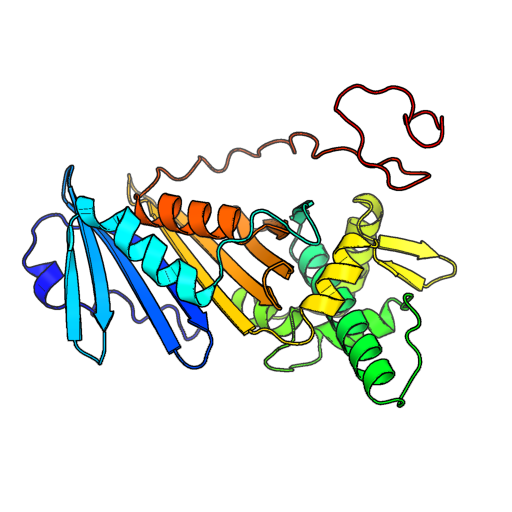OM 1594 O O . ASN A 1 209 ? 8.147 10.977 -8.607 1.00 79.88 209 ASN A O 1
ATOM 1598 N N . LEU A 1 210 ? 8.215 8.915 -9.474 1.00 84.44 210 LEU A N 1
ATOM 1599 C CA . LEU A 1 210 ? 7.020 8.400 -8.824 1.00 84.44 210 LEU A CA 1
ATOM 1600 C C . LEU A 1 210 ? 7.445 7.186 -8.011 1.00 84.44 210 LEU A C 1
ATOM 1602 O O . LEU A 1 210 ? 8.032 6.263 -8.563 1.00 84.44 210 LEU A O 1
ATOM 1606 N N . THR A 1 211 ? 7.176 7.185 -6.706 1.00 88.25 211 THR A N 1
ATOM 1607 C CA . THR A 1 211 ? 7.479 6.044 -5.827 1.00 88.25 211 THR A CA 1
ATOM 1608 C C . THR A 1 211 ? 6.195 5.519 -5.206 1.00 88.25 211 THR A C 1
ATOM 1610 O O . THR A 1 211 ? 5.442 6.273 -4.585 1.00 88.25 211 THR A O 1
ATOM 1613 N N . GLY A 1 212 ? 5.955 4.222 -5.376 1.00 90.94 212 GLY A N 1
ATOM 1614 C CA . GLY A 1 212 ? 4.843 3.480 -4.808 1.00 90.94 212 GLY A CA 1
ATOM 1615 C C . GLY A 1 212 ? 5.324 2.325 -3.936 1.00 90.94 212 GLY A C 1
ATOM 1616 O O . GLY A 1 212 ? 6.165 1.535 -4.355 1.00 90.94 212 GLY A O 1
ATOM 1617 N N . TYR A 1 213 ? 4.747 2.205 -2.746 1.00 92.12 213 TYR A N 1
ATOM 1618 C CA . TYR A 1 213 ? 4.931 1.071 -1.846 1.00 92.12 213 TYR A CA 1
ATOM 1619 C C . TYR A 1 213 ? 3.651 0.251 -1.808 1.00 92.12 213 TYR A C 1
ATOM 1621 O O . TYR A 1 213 ? 2.560 0.806 -1.673 1.00 92.12 213 TYR A O 1
ATOM 1629 N N . VAL A 1 214 ? 3.787 -1.062 -1.914 1.00 94.38 214 VAL A N 1
ATOM 1630 C CA . VAL A 1 214 ? 2.679 -2.013 -1.929 1.00 94.38 214 VAL A CA 1
ATOM 1631 C C . VAL A 1 214 ? 2.843 -2.967 -0.762 1.00 94.38 214 VAL A C 1
ATOM 1633 O O . VAL A 1 214 ? 3.933 -3.496 -0.539 1.00 94.38 214 VAL A O 1
ATOM 1636 N N . LEU A 1 215 ? 1.756 -3.203 -0.038 1.00 93.62 215 LEU A N 1
ATOM 1637 C CA . LEU A 1 215 ? 1.664 -4.232 0.988 1.00 93.62 215 LEU A CA 1
ATOM 1638 C C . LEU A 1 215 ? 0.485 -5.135 0.661 1.00 93.62 215 LEU A C 1
ATOM 1640 O O . LEU A 1 215 ? -0.597 -4.648 0.331 1.00 93.62 215 LEU A O 1
ATOM 1644 N N . GLN A 1 216 ? 0.710 -6.438 0.762 1.00 94.00 216 GLN A N 1
ATOM 1645 C CA . GLN A 1 216 ? -0.276 -7.444 0.421 1.00 94.00 216 GLN A CA 1
ATOM 1646 C C . GLN A 1 216 ? -0.417 -8.477 1.543 1.00 94.00 216 GLN A C 1
ATOM 1648 O O . GLN A 1 216 ? 0.555 -9.106 1.970 1.00 94.00 216 GLN A O 1
ATOM 1653 N N . GLY A 1 217 ? -1.656 -8.663 1.993 1.00 91.56 217 GLY A N 1
ATOM 1654 C CA . GLY A 1 217 ? -2.108 -9.767 2.833 1.00 91.56 217 GLY A CA 1
ATOM 1655 C C . GLY A 1 217 ? -3.003 -10.686 2.004 1.00 91.56 217 GLY A C 1
ATOM 1656 O O . GLY A 1 217 ? -3.939 -10.239 1.347 1.00 91.56 217 GLY A O 1
ATOM 1657 N N . GLY A 1 218 ? -2.696 -11.981 1.950 1.00 88.50 218 GLY A N 1
ATOM 1658 C CA . GLY A 1 218 ? -3.443 -12.900 1.081 1.00 88.50 218 GLY A CA 1
ATOM 1659 C C . GLY A 1 218 ? -3.508 -12.449 -0.393 1.00 88.50 218 GLY A C 1
ATOM 1660 O O . GLY A 1 218 ? -2.597 -11.801 -0.896 1.00 88.50 218 GLY A O 1
ATOM 1661 N N . LEU A 1 219 ? -4.577 -12.817 -1.109 1.00 86.62 219 LEU A N 1
ATOM 1662 C CA . LEU A 1 219 ? -4.766 -12.506 -2.541 1.00 86.62 219 LEU A CA 1
ATOM 1663 C C . LEU A 1 219 ? -5.647 -11.275 -2.810 1.00 86.62 219 LEU A C 1
ATOM 1665 O O . LEU A 1 219 ? -5.710 -10.813 -3.945 1.00 86.62 219 LEU A O 1
ATOM 1669 N N . HIS A 1 220 ? -6.364 -10.782 -1.801 1.00 90.88 220 HIS A N 1
ATOM 1670 C CA . HIS A 1 220 ? -7.417 -9.774 -1.978 1.00 90.88 220 HIS A CA 1
ATOM 1671 C C . HIS A 1 220 ? -7.180 -8.497 -1.168 1.00 90.88 220 HIS A C 1
ATOM 1673 O O . HIS A 1 220 ? -7.904 -7.519 -1.366 1.00 90.88 220 HIS A O 1
ATOM 1679 N N . ASP A 1 221 ? -6.184 -8.491 -0.277 1.00 94.44 221 ASP A N 1
ATOM 1680 C CA . ASP A 1 221 ? -5.902 -7.377 0.623 1.00 94.44 221 ASP A CA 1
ATOM 1681 C C . ASP A 1 221 ? -4.613 -6.687 0.190 1.00 94.44 221 ASP A C 1
ATOM 1683 O O . ASP A 1 221 ? -3.536 -6.946 0.721 1.00 94.44 221 ASP A O 1
ATOM 1687 N N . ILE A 1 222 ? -4.722 -5.821 -0.817 1.00 95.38 222 ILE A N 1
ATOM 1688 C CA . ILE A 1 222 ? -3.588 -5.075 -1.366 1.00 95.38 222 ILE A CA 1
ATOM 1689 C C . ILE A 1 222 ? -3.807 -3.591 -1.120 1.00 95.38 222 ILE A C 1
ATOM 1691 O O . ILE A 1 222 ? -4.823 -3.032 -1.537 1.00 95.38 222 ILE A O 1
ATOM 1695 N N . ILE A 1 223 ? -2.824 -2.953 -0.487 1.00 95.50 223 ILE A N 1
ATOM 1696 C CA . ILE A 1 223 ? -2.759 -1.504 -0.330 1.00 95.50 223 ILE A CA 1
ATOM 1697 C C . ILE A 1 223 ? -1.523 -0.960 -1.037 1.00 95.50 223 ILE A C 1
ATOM 1699 O O . ILE A 1 223 ? -0.401 -1.396 -0.784 1.00 95.50 223 ILE A O 1
ATOM 1703 N N . MET A 1 224 ? -1.727 0.008 -1.925 1.00 94.88 224 MET A N 1
ATOM 1704 C CA . MET A 1 224 ? -0.657 0.742 -2.589 1.00 94.88 224 MET A CA 1
ATOM 1705 C C . MET A 1 224 ? -0.669 2.195 -2.129 1.00 94.88 224 MET A C 1
ATOM 1707 O O . MET A 1 224 ? -1.683 2.878 -2.246 1.00 94.88 224 MET A O 1
ATOM 1711 N N . THR A 1 225 ? 0.477 2.680 -1.665 1.00 94.06 225 THR A N 1
ATOM 1712 C CA . THR A 1 225 ? 0.696 4.078 -1.285 1.00 94.06 225 THR A CA 1
ATOM 1713 C C . THR A 1 225 ? 1.700 4.695 -2.230 1.00 94.06 225 THR A C 1
ATOM 1715 O O . THR A 1 225 ? 2.837 4.240 -2.304 1.00 94.06 225 THR A O 1
ATOM 1718 N N . THR A 1 226 ? 1.290 5.713 -2.974 1.00 91.38 226 THR A N 1
ATOM 1719 C CA . THR A 1 226 ? 2.142 6.419 -3.933 1.00 91.38 226 THR A CA 1
ATOM 1720 C C . THR A 1 226 ? 2.344 7.856 -3.483 1.00 91.38 226 THR A C 1
ATOM 1722 O O . THR A 1 226 ? 1.370 8.532 -3.158 1.00 91.38 226 THR A O 1
ATOM 1725 N N . LEU A 1 227 ? 3.587 8.332 -3.469 1.00 86.00 227 LEU A N 1
ATOM 1726 C CA . LEU A 1 227 ? 3.871 9.747 -3.236 1.00 86.00 227 LEU A CA 1
ATOM 1727 C C . LEU A 1 227 ? 3.440 10.555 -4.466 1.00 86.00 227 LEU A C 1
ATOM 1729 O O . LEU A 1 227 ? 3.837 10.238 -5.586 1.00 86.00 227 LEU A O 1
ATOM 1733 N N . TYR A 1 228 ? 2.622 11.583 -4.258 1.00 74.38 228 TYR A N 1
ATOM 1734 C CA . TYR A 1 228 ? 2.110 12.466 -5.300 1.00 74.38 228 TYR A CA 1
ATOM 1735 C C . TYR A 1 228 ? 2.519 13.913 -4.994 1.00 74.38 228 TYR A C 1
ATOM 1737 O O . TYR A 1 228 ? 2.025 14.532 -4.051 1.00 74.38 228 TYR A O 1
ATOM 1745 N N . GLY A 1 229 ? 3.434 14.466 -5.793 1.00 70.44 229 GLY A N 1
ATOM 1746 C CA . GLY A 1 229 ? 4.037 15.772 -5.509 1.00 70.44 229 GLY A CA 1
ATOM 1747 C C . GLY A 1 229 ? 4.917 15.745 -4.251 1.00 70.44 229 GLY A C 1
ATOM 1748 O O . GLY A 1 229 ? 5.533 14.727 -3.946 1.00 70.44 229 GLY A O 1
ATOM 1749 N N . SER A 1 230 ? 4.997 16.867 -3.529 1.00 68.94 230 SER A N 1
ATOM 1750 C CA . SER A 1 230 ? 5.860 16.999 -2.344 1.00 68.94 230 SER A CA 1
ATOM 1751 C C . SER A 1 230 ? 5.193 16.615 -1.019 1.00 68.94 230 SER A C 1
ATOM 1753 O O . SER A 1 230 ? 5.905 16.370 -0.050 1.00 68.94 230 SER A O 1
ATOM 1755 N N . GLU A 1 231 ? 3.856 16.578 -0.944 1.00 74.75 231 GLU A N 1
ATOM 1756 C CA . GLU A 1 231 ? 3.147 16.526 0.352 1.00 74.75 231 GLU A CA 1
ATOM 1757 C C . GLU A 1 231 ? 1.884 15.647 0.383 1.00 74.75 231 GLU A C 1
ATOM 1759 O O . GLU A 1 231 ? 1.281 15.484 1.446 1.00 74.75 231 GLU A O 1
ATOM 1764 N N . ALA A 1 232 ? 1.478 15.057 -0.747 1.00 87.31 232 ALA A N 1
ATOM 1765 C CA . ALA A 1 232 ? 0.274 14.234 -0.821 1.00 87.31 232 ALA A CA 1
ATOM 1766 C C . ALA A 1 232 ? 0.599 12.765 -1.110 1.00 87.31 232 ALA A C 1
ATOM 1768 O O . ALA A 1 232 ? 1.545 12.431 -1.821 1.00 87.31 232 ALA A O 1
ATOM 1769 N N . PHE A 1 233 ? -0.231 11.875 -0.583 1.00 91.75 233 PHE A N 1
ATOM 1770 C CA . PHE A 1 233 ? -0.126 10.434 -0.745 1.00 91.75 233 PHE A CA 1
ATOM 1771 C C . PHE A 1 233 ? -1.405 9.909 -1.374 1.00 91.75 233 PHE A C 1
ATOM 1773 O O . PHE A 1 233 ? -2.508 10.149 -0.887 1.00 91.75 233 PHE A O 1
ATOM 1780 N N . ARG A 1 234 ? -1.265 9.164 -2.465 1.00 93.62 234 ARG A N 1
ATOM 1781 C CA . ARG A 1 234 ? -2.367 8.423 -3.065 1.00 93.62 234 ARG A CA 1
ATOM 1782 C C . ARG A 1 234 ? -2.393 7.022 -2.465 1.00 93.62 234 ARG A C 1
ATOM 1784 O O . ARG A 1 234 ? -1.500 6.225 -2.747 1.00 93.62 234 ARG A O 1
ATOM 1791 N N . VAL A 1 235 ? -3.400 6.728 -1.646 1.00 94.69 235 VAL A N 1
ATOM 1792 C CA . VAL A 1 235 ? -3.589 5.425 -0.994 1.00 94.69 235 VAL A CA 1
ATOM 1793 C C . VAL A 1 235 ? -4.726 4.682 -1.684 1.00 94.69 235 VAL A C 1
ATOM 1795 O O . VAL A 1 235 ? -5.857 5.169 -1.744 1.00 94.69 235 VAL A O 1
ATOM 1798 N N . ARG A 1 236 ? -4.425 3.503 -2.226 1.00 95.12 236 ARG A N 1
ATOM 1799 C CA . ARG A 1 236 ? -5.355 2.696 -3.017 1.00 95.12 236 ARG A CA 1
ATOM 1800 C C . ARG A 1 236 ? -5.488 1.293 -2.462 1.00 95.12 236 ARG A C 1
ATOM 1802 O O . ARG A 1 236 ? -4.476 0.648 -2.211 1.00 95.12 236 ARG A O 1
ATOM 1809 N N . GLY A 1 237 ? -6.722 0.824 -2.346 1.00 94.81 237 GLY A N 1
ATOM 1810 C CA . GLY A 1 237 ? -7.032 -0.595 -2.237 1.00 94.81 237 GLY A CA 1
ATOM 1811 C C . GLY A 1 237 ? -7.264 -1.160 -3.638 1.00 94.81 237 GLY A C 1
ATOM 1812 O O . GLY A 1 237 ? -7.983 -0.541 -4.428 1.00 94.81 237 GLY A O 1
ATOM 1813 N N . MET A 1 238 ? -6.609 -2.268 -3.983 1.00 94.50 238 MET A N 1
ATOM 1814 C CA . MET A 1 238 ? -6.622 -2.801 -5.353 1.00 94.50 238 MET A CA 1
ATOM 1815 C C . MET A 1 238 ? -6.638 -4.331 -5.404 1.00 94.50 238 MET A C 1
ATOM 1817 O O . MET A 1 238 ? -6.507 -4.996 -4.375 1.00 94.50 238 MET A O 1
ATOM 1821 N N . SER A 1 239 ? -6.875 -4.890 -6.591 1.00 95.19 239 SER A N 1
ATOM 1822 C CA . SER A 1 239 ? -6.772 -6.331 -6.850 1.00 95.19 239 SER A CA 1
ATOM 1823 C C . SER A 1 239 ? -5.353 -6.725 -7.283 1.00 95.19 239 SER A C 1
ATOM 1825 O O . SER A 1 239 ? -4.547 -5.865 -7.652 1.00 95.19 239 SER A O 1
ATOM 1827 N N . SER A 1 240 ? -5.030 -8.025 -7.279 1.00 94.50 240 SER A N 1
ATOM 1828 C CA . SER A 1 240 ? -3.745 -8.494 -7.822 1.00 94.50 240 SER A CA 1
ATOM 1829 C C . SER A 1 240 ? -3.616 -8.182 -9.312 1.00 94.50 240 SER A C 1
ATOM 1831 O O . SER A 1 240 ? -2.527 -7.860 -9.770 1.00 94.50 240 SER A O 1
ATOM 1833 N N . GLN A 1 241 ? -4.715 -8.245 -10.072 1.00 94.31 241 GLN A N 1
ATOM 1834 C CA . GLN A 1 241 ? -4.702 -7.889 -11.494 1.00 94.31 241 GLN A CA 1
ATOM 1835 C C . GLN A 1 241 ? -4.370 -6.415 -11.720 1.00 94.31 241 GLN A C 1
ATOM 1837 O O . GLN A 1 241 ? -3.537 -6.103 -12.570 1.00 94.31 241 GLN A O 1
ATOM 1842 N N . ASP A 1 242 ? -4.951 -5.517 -10.923 1.00 94.94 242 ASP A N 1
ATOM 1843 C CA . ASP A 1 242 ? -4.614 -4.092 -10.986 1.00 94.94 242 ASP A CA 1
ATOM 1844 C C . ASP A 1 242 ? -3.136 -3.864 -10.650 1.00 94.94 242 ASP A C 1
ATOM 1846 O O . ASP A 1 242 ? -2.463 -3.074 -11.311 1.00 94.94 242 ASP A O 1
ATOM 1850 N N . LEU A 1 243 ? -2.612 -4.584 -9.650 1.00 95.12 243 LEU A N 1
ATOM 1851 C CA . LEU A 1 243 ? -1.204 -4.514 -9.264 1.00 95.12 243 LEU A CA 1
ATOM 1852 C C . LEU A 1 243 ? -0.269 -5.006 -10.381 1.00 95.12 243 LEU A C 1
ATOM 1854 O O . LEU A 1 243 ? 0.7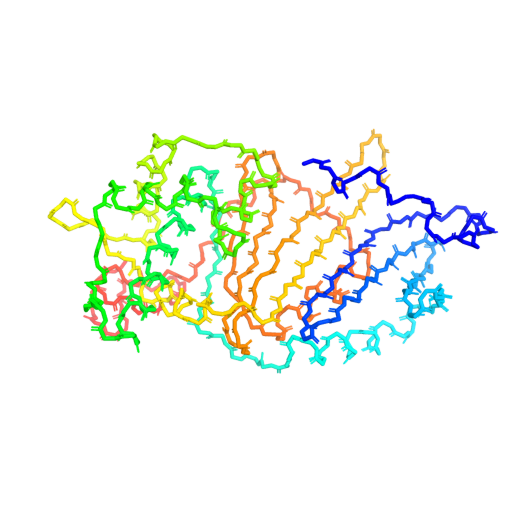33 -4.354 -10.669 1.00 95.12 243 LEU A O 1
ATOM 1858 N N . LEU A 1 244 ? -0.602 -6.109 -11.055 1.00 95.31 244 LEU A N 1
ATOM 1859 C CA . LEU A 1 244 ? 0.148 -6.578 -12.226 1.00 95.31 244 LEU A CA 1
ATOM 1860 C C . LEU A 1 244 ? 0.113 -5.555 -13.365 1.00 95.31 244 LEU A C 1
ATOM 1862 O O . LEU A 1 244 ? 1.136 -5.315 -14.002 1.00 95.31 244 LEU A O 1
ATOM 1866 N N . GLY A 1 245 ? -1.030 -4.897 -13.574 1.00 94.69 245 GLY A N 1
ATOM 1867 C CA . GLY A 1 245 ? -1.147 -3.774 -14.503 1.00 94.69 245 GLY A CA 1
ATOM 1868 C C . GLY A 1 245 ? -0.245 -2.598 -14.120 1.00 94.69 245 GLY A C 1
ATOM 1869 O O . GLY A 1 245 ? 0.383 -1.997 -14.988 1.00 94.69 245 GLY A O 1
ATOM 1870 N N . VAL A 1 246 ? -0.112 -2.292 -12.824 1.00 94.38 246 VAL A N 1
ATOM 1871 C CA . VAL A 1 246 ? 0.845 -1.288 -12.327 1.00 94.38 246 VAL A CA 1
ATOM 1872 C C . VAL A 1 246 ? 2.286 -1.697 -12.635 1.00 94.38 246 VAL A C 1
ATOM 1874 O O . VAL A 1 246 ? 3.047 -0.853 -13.103 1.00 94.38 246 VAL A O 1
ATOM 1877 N N . PHE A 1 247 ? 2.665 -2.959 -12.414 1.00 94.69 247 PHE A N 1
ATOM 1878 C CA . PHE A 1 247 ? 4.010 -3.445 -12.740 1.00 94.69 247 PHE A CA 1
ATOM 1879 C C . PHE A 1 247 ? 4.296 -3.358 -14.236 1.00 94.69 247 PHE A C 1
ATOM 1881 O O . PHE A 1 247 ? 5.328 -2.811 -14.620 1.00 94.69 247 PHE A O 1
ATOM 1888 N N . TYR A 1 248 ? 3.368 -3.833 -15.068 1.00 93.69 248 TYR A N 1
ATOM 1889 C CA . TYR A 1 248 ? 3.477 -3.751 -16.521 1.00 93.69 248 TYR A CA 1
ATOM 1890 C C . TYR A 1 248 ? 3.660 -2.302 -16.975 1.00 93.69 248 TYR A C 1
ATOM 1892 O O . TYR A 1 248 ? 4.622 -1.984 -17.672 1.00 93.69 248 TYR A O 1
ATOM 1900 N N . ASN A 1 249 ? 2.773 -1.408 -16.528 1.00 92.19 249 ASN A N 1
ATOM 1901 C CA . ASN A 1 249 ? 2.822 -0.001 -16.904 1.00 92.19 249 ASN A CA 1
ATOM 1902 C C . ASN A 1 249 ? 4.126 0.652 -16.454 1.00 92.19 249 ASN A C 1
ATOM 1904 O O . ASN A 1 249 ? 4.726 1.356 -17.249 1.00 92.19 249 ASN A O 1
ATOM 1908 N N . ALA A 1 250 ? 4.590 0.405 -15.224 1.00 91.25 250 ALA A N 1
ATOM 1909 C CA . ALA A 1 250 ? 5.850 0.958 -14.731 1.00 91.25 250 ALA A CA 1
ATOM 1910 C C . ALA A 1 250 ? 7.048 0.486 -15.568 1.00 91.25 250 ALA A C 1
ATOM 1912 O O . ALA A 1 250 ? 7.860 1.302 -15.994 1.00 91.25 250 ALA A O 1
ATOM 1913 N N . MET A 1 251 ? 7.128 -0.815 -15.850 1.00 90.00 251 MET A N 1
ATOM 1914 C CA . MET A 1 251 ? 8.202 -1.410 -16.649 1.00 90.00 251 MET A CA 1
ATOM 1915 C C . MET A 1 251 ? 8.096 -1.106 -18.153 1.00 90.00 251 MET A C 1
ATOM 1917 O O . MET A 1 251 ? 9.019 -1.422 -18.893 1.00 90.00 251 MET A O 1
ATOM 1921 N N . SER A 1 252 ? 7.015 -0.464 -18.604 1.00 90.19 252 SER A N 1
ATOM 1922 C CA . SER A 1 252 ? 6.870 0.047 -19.977 1.00 90.19 252 SER A CA 1
ATOM 1923 C C . SER A 1 252 ? 7.436 1.467 -20.154 1.00 90.19 252 SER A C 1
ATOM 1925 O O . SER A 1 252 ? 7.196 2.083 -21.185 1.00 90.19 252 SER A O 1
ATOM 1927 N N . CYS A 1 253 ? 8.141 2.015 -19.152 1.00 86.00 253 CYS A N 1
ATOM 1928 C CA . CYS A 1 253 ? 8.645 3.398 -19.129 1.00 86.00 253 CYS A CA 1
ATOM 1929 C C . CYS A 1 253 ? 7.577 4.450 -19.508 1.00 86.00 253 CYS A C 1
ATOM 1931 O O . CYS A 1 253 ? 7.721 5.144 -20.517 1.00 86.00 253 CYS A O 1
ATOM 1933 N N . PRO A 1 254 ? 6.490 4.593 -18.735 1.00 83.69 254 PRO A N 1
ATOM 1934 C CA . PRO A 1 254 ? 5.433 5.525 -19.080 1.00 83.69 254 PRO A CA 1
ATOM 1935 C C . PRO A 1 254 ? 5.906 6.962 -18.843 1.00 83.69 254 PRO A C 1
ATOM 1937 O O . PRO A 1 254 ? 6.652 7.235 -17.898 1.00 83.69 254 PRO A O 1
ATOM 1940 N N . GLU A 1 255 ? 5.405 7.902 -19.641 1.00 79.69 255 GLU A N 1
ATOM 1941 C CA . GLU A 1 255 ? 5.573 9.321 -19.335 1.00 79.69 255 GLU A CA 1
ATOM 1942 C C . GLU A 1 255 ? 4.908 9.641 -17.990 1.00 79.69 255 GLU A C 1
ATOM 1944 O O . GLU A 1 255 ? 3.746 9.293 -17.743 1.00 79.69 255 GLU A O 1
ATOM 1949 N N . LEU A 1 256 ? 5.644 10.310 -17.098 1.00 77.19 256 LEU A N 1
ATOM 1950 C CA . LEU A 1 256 ? 5.087 10.705 -15.813 1.00 77.19 256 LEU A CA 1
ATOM 1951 C C . LEU A 1 256 ? 4.111 11.872 -16.012 1.00 77.19 256 LEU A C 1
ATOM 1953 O O . LEU A 1 256 ? 4.500 12.902 -16.582 1.00 77.19 256 LEU A O 1
ATOM 1957 N N . PRO A 1 257 ? 2.866 11.764 -15.505 1.00 65.94 257 PRO A N 1
ATOM 1958 C CA . PRO A 1 257 ? 1.906 12.849 -15.615 1.00 65.94 257 PRO A CA 1
ATOM 1959 C C . PRO A 1 257 ? 2.484 14.121 -14.991 1.00 65.94 257 PRO A C 1
ATOM 1961 O O . PRO A 1 257 ? 3.200 14.089 -13.984 1.00 65.94 257 PRO A O 1
ATOM 1964 N N . GLU A 1 258 ? 2.188 15.268 -15.602 1.00 58.66 258 GLU A N 1
ATOM 1965 C CA . GLU A 1 258 ? 2.460 16.554 -14.969 1.00 58.66 258 GLU A CA 1
ATOM 1966 C C . GLU A 1 258 ? 1.763 16.578 -13.605 1.00 58.66 258 GLU A C 1
ATOM 1968 O O . GLU A 1 258 ? 0.605 16.173 -13.498 1.00 58.66 258 GLU A O 1
ATOM 1973 N N . ALA A 1 259 ? 2.432 17.094 -12.569 1.00 52.62 259 ALA A N 1
ATOM 1974 C CA . ALA A 1 259 ? 1.850 17.309 -11.243 1.00 52.62 259 ALA A CA 1
ATOM 1975 C C . ALA A 1 259 ? 0.805 18.446 -11.254 1.00 52.62 259 ALA A C 1
ATOM 1977 O O . ALA A 1 259 ? 0.782 19.311 -10.378 1.00 52.62 259 ALA A O 1
ATOM 1978 N N . LYS A 1 260 ? -0.070 18.479 -12.262 1.00 40.88 260 LYS A N 1
ATOM 1979 C CA . LYS A 1 260 ? -1.325 19.204 -12.177 1.00 40.88 260 LYS A CA 1
ATOM 1980 C C . LYS A 1 260 ? -2.151 18.510 -11.109 1.00 40.88 260 LYS A C 1
ATOM 1982 O O . LYS A 1 260 ? -2.256 17.284 -11.060 1.00 40.88 260 LYS A O 1
ATOM 1987 N N . GLN A 1 261 ? -2.684 19.322 -10.208 1.00 41.31 261 GLN A N 1
ATOM 1988 C CA . GLN A 1 261 ? -3.698 18.908 -9.259 1.00 41.31 261 GLN A CA 1
ATOM 1989 C C . GLN A 1 261 ? -4.861 18.336 -10.075 1.00 41.31 261 GLN A C 1
ATOM 1991 O O . GLN A 1 261 ? -5.682 19.085 -10.602 1.00 41.31 261 GLN A O 1
ATOM 1996 N N . GLU A 1 262 ? -4.903 17.012 -10.231 1.00 40.19 262 GLU A N 1
ATOM 1997 C CA . GLU A 1 262 ? -6.142 16.314 -10.531 1.00 40.19 262 GLU A CA 1
ATOM 1998 C C . GLU A 1 262 ? -7.067 16.681 -9.376 1.00 40.19 262 GLU A C 1
ATOM 2000 O O . GLU A 1 262 ? -6.938 16.159 -8.265 1.00 40.19 262 GLU A O 1
ATOM 2005 N N . GLN A 1 263 ? -7.956 17.652 -9.616 1.00 35.78 263 GLN A N 1
ATOM 2006 C CA . GLN A 1 263 ? -9.196 17.755 -8.865 1.00 35.78 263 GLN A CA 1
ATOM 2007 C C . GLN A 1 263 ? -9.702 16.334 -8.741 1.00 35.78 263 GLN A C 1
ATOM 2009 O O . GLN A 1 263 ? -9.826 15.669 -9.769 1.00 35.78 263 GLN A O 1
ATOM 2014 N N . ALA A 1 264 ? -9.885 15.879 -7.500 1.00 36.69 264 ALA A N 1
ATOM 2015 C CA . ALA A 1 264 ? -10.442 14.579 -7.197 1.00 36.69 264 ALA A CA 1
ATOM 2016 C C . ALA A 1 264 ? -11.613 14.355 -8.153 1.00 36.69 264 ALA A C 1
ATOM 2018 O O . ALA A 1 264 ? -12.678 14.949 -7.979 1.00 36.69 264 ALA A O 1
ATOM 2019 N N . SER A 1 265 ? -11.396 13.570 -9.213 1.00 35.50 265 SER A N 1
ATOM 2020 C CA . SER A 1 265 ? -12.503 13.023 -9.965 1.00 35.50 265 SER A CA 1
ATOM 2021 C C . SER A 1 265 ? -13.230 12.235 -8.903 1.00 35.50 265 SER A C 1
ATOM 2023 O O . SER A 1 265 ? -12.622 11.373 -8.263 1.00 35.50 265 SER A O 1
ATOM 2025 N N . ALA A 1 266 ? -14.441 12.696 -8.583 1.00 42.34 266 ALA A N 1
ATOM 2026 C CA . ALA A 1 266 ? -15.234 12.159 -7.502 1.00 42.34 266 ALA A CA 1
ATOM 2027 C C . ALA A 1 266 ? -15.162 10.639 -7.628 1.00 42.34 266 ALA A C 1
ATOM 2029 O O . ALA A 1 266 ? -15.657 10.055 -8.595 1.00 42.34 266 ALA A O 1
ATOM 2030 N N . GLY A 1 267 ? -14.427 10.014 -6.700 1.00 44.62 267 GLY A N 1
ATOM 2031 C CA . GLY A 1 267 ? -14.457 8.571 -6.565 1.00 44.62 267 GLY A CA 1
ATOM 2032 C C . GLY A 1 267 ? -15.917 8.166 -6.388 1.00 44.62 267 GLY A C 1
ATOM 2033 O O . GLY A 1 267 ? -16.733 9.022 -6.036 1.00 44.62 267 GLY A O 1
ATOM 2034 N N . PRO A 1 268 ? -16.270 6.898 -6.637 1.00 51.44 268 PRO A N 1
ATOM 2035 C CA . PRO A 1 268 ? -17.646 6.456 -6.459 1.00 51.44 268 PRO A CA 1
ATOM 2036 C C . PRO A 1 268 ? -18.154 6.950 -5.103 1.00 51.44 268 PRO A C 1
ATOM 2038 O O . PRO A 1 268 ? -17.573 6.615 -4.066 1.00 51.44 268 PRO A O 1
ATOM 2041 N N . GLU A 1 269 ? -19.151 7.838 -5.117 1.00 71.75 269 GLU A N 1
ATOM 2042 C CA . GLU A 1 269 ? -19.682 8.383 -3.879 1.00 71.75 269 GLU A CA 1
ATOM 2043 C C . GLU A 1 269 ? -20.319 7.224 -3.121 1.00 71.75 269 GLU A C 1
ATOM 2045 O O . GLU A 1 269 ? -20.908 6.321 -3.705 1.00 71.75 269 GLU A O 1
ATOM 2050 N N . PHE A 1 270 ? -20.175 7.191 -1.806 1.00 81.31 270 PHE A N 1
ATOM 2051 C CA . PHE A 1 270 ? -20.862 6.196 -0.996 1.00 81.31 270 PHE A CA 1
ATOM 2052 C C . PHE A 1 270 ? -21.987 6.893 -0.255 1.00 81.31 270 PHE A C 1
ATOM 2054 O O . PHE A 1 270 ? -21.835 8.015 0.233 1.00 81.31 270 PHE A O 1
ATOM 2061 N N . CYS A 1 271 ? -23.135 6.230 -0.152 1.00 81.06 271 CYS A N 1
ATOM 2062 C CA . CYS A 1 271 ? -24.256 6.781 0.586 1.00 81.06 271 CYS A CA 1
ATOM 2063 C C . CYS A 1 271 ? -23.847 7.026 2.042 1.00 81.06 271 CYS A C 1
ATOM 2065 O O . CYS A 1 271 ? -23.586 6.075 2.777 1.00 81.06 271 CYS A O 1
ATOM 2067 N N . LYS A 1 272 ? -23.887 8.284 2.492 1.00 81.00 272 LYS A N 1
ATOM 2068 C CA . LYS A 1 272 ? -23.545 8.668 3.875 1.00 81.00 272 LYS A CA 1
ATOM 2069 C C . LYS A 1 272 ? -24.434 8.007 4.937 1.00 81.00 272 LYS A C 1
ATOM 2071 O O . LYS A 1 272 ? -24.074 7.997 6.107 1.00 81.00 272 LYS A O 1
ATOM 2076 N N . ASN A 1 273 ? -25.587 7.463 4.537 1.00 81.19 273 ASN A N 1
ATOM 2077 C CA . ASN A 1 273 ? -26.511 6.780 5.439 1.00 81.19 273 ASN A CA 1
ATOM 2078 C C . ASN A 1 273 ? -26.304 5.255 5.498 1.00 81.19 273 ASN A C 1
ATOM 2080 O O . ASN A 1 273 ? -26.346 4.682 6.579 1.00 81.19 273 ASN A O 1
ATOM 2084 N N . CYS A 1 274 ? -26.087 4.579 4.362 1.00 79.44 274 CYS A N 1
ATOM 2085 C CA . CYS A 1 274 ? -26.030 3.106 4.327 1.00 79.44 274 CYS A CA 1
ATOM 2086 C C . CYS A 1 274 ? -24.724 2.514 3.781 1.00 79.44 274 CYS A C 1
ATOM 2088 O O . CYS A 1 274 ? -24.581 1.296 3.754 1.00 79.44 274 CYS A O 1
ATOM 2090 N N . GLY A 1 275 ? -23.791 3.343 3.310 1.00 80.38 275 GLY A N 1
ATOM 2091 C CA . GLY A 1 275 ? -22.504 2.900 2.773 1.00 80.38 275 GLY A CA 1
ATOM 2092 C C . GLY A 1 275 ? -22.568 2.226 1.399 1.00 80.38 275 GLY A C 1
ATOM 2093 O O . GLY A 1 275 ? -21.546 1.743 0.925 1.00 80.38 275 GLY A O 1
ATOM 2094 N N . ALA A 1 276 ? -23.730 2.183 0.737 1.00 83.31 276 ALA A N 1
ATOM 2095 C CA . ALA A 1 276 ? -23.838 1.631 -0.613 1.00 83.31 276 ALA A CA 1
ATOM 2096 C C . ALA A 1 276 ? -23.079 2.497 -1.628 1.00 83.31 276 ALA A C 1
ATOM 2098 O O . ALA A 1 276 ? -23.159 3.727 -1.569 1.00 83.31 276 ALA A O 1
ATOM 2099 N N . LYS A 1 277 ? -22.391 1.844 -2.571 1.00 81.88 277 LYS A N 1
ATOM 2100 C CA . LYS A 1 277 ? -21.741 2.498 -3.710 1.00 81.88 277 LYS A CA 1
ATOM 2101 C C . LYS A 1 277 ? -22.798 3.216 -4.553 1.00 81.88 277 LYS A C 1
ATOM 2103 O O . LYS A 1 277 ? -23.802 2.614 -4.932 1.00 81.88 277 LYS A O 1
ATOM 2108 N N . LEU A 1 278 ? -22.579 4.495 -4.806 1.00 83.62 278 LEU A N 1
ATOM 2109 C CA . LEU A 1 278 ? -23.391 5.331 -5.672 1.00 83.62 278 LEU A CA 1
ATOM 2110 C C . LEU A 1 278 ? -22.681 5.455 -7.013 1.00 83.62 278 LEU A C 1
ATOM 2112 O O . LEU A 1 278 ? -21.468 5.666 -7.086 1.00 83.62 278 LEU A O 1
ATOM 2116 N N . GLU A 1 279 ? -23.461 5.305 -8.073 1.00 77.31 279 GLU A N 1
ATOM 2117 C CA . GLU A 1 279 ? -23.033 5.724 -9.399 1.00 77.31 279 GLU A CA 1
ATOM 2118 C C . GLU A 1 279 ? -23.019 7.263 -9.463 1.00 77.31 279 GLU A C 1
ATOM 2120 O O . GLU A 1 279 ? -23.761 7.906 -8.709 1.00 77.31 279 GLU A O 1
ATOM 2125 N N . PRO A 1 280 ? -22.207 7.872 -10.342 1.00 72.00 280 PRO A N 1
ATOM 2126 C CA . PRO A 1 280 ? -22.222 9.317 -10.544 1.00 72.00 280 PRO A CA 1
ATOM 2127 C C . PRO A 1 280 ? -23.640 9.829 -10.860 1.00 72.00 280 PRO A C 1
ATOM 2129 O O . PRO A 1 280 ? -24.402 9.168 -11.565 1.00 72.00 280 PRO A O 1
ATOM 2132 N N . ASP A 1 281 ? -23.991 11.010 -10.342 1.00 74.12 281 ASP A N 1
ATOM 2133 C CA . ASP A 1 281 ? -25.244 11.744 -10.610 1.00 74.12 281 ASP A CA 1
ATOM 2134 C C . ASP A 1 281 ? -26.561 11.156 -10.051 1.00 74.12 281 ASP A C 1
ATOM 2136 O O . ASP A 1 281 ? -27.658 11.607 -10.412 1.00 74.12 281 ASP A O 1
ATOM 2140 N N . VAL A 1 282 ? -26.511 10.196 -9.123 1.00 77.62 282 VAL A N 1
ATOM 2141 C CA . VAL A 1 282 ? -27.730 9.728 -8.438 1.00 77.62 282 VAL A CA 1
ATOM 2142 C C . VAL A 1 282 ? -28.195 10.739 -7.382 1.00 77.62 282 VAL A C 1
ATOM 2144 O O . VAL A 1 282 ? -27.414 11.208 -6.570 1.00 77.62 282 VAL A O 1
ATOM 2147 N N . ARG A 1 283 ? -29.494 11.075 -7.364 1.00 83.31 283 ARG A N 1
ATOM 2148 C CA . ARG A 1 283 ? -30.098 11.995 -6.364 1.00 83.31 283 ARG A CA 1
ATOM 2149 C C . ARG A 1 283 ? -30.599 11.290 -5.102 1.00 83.31 283 ARG A C 1
ATOM 2151 O O . ARG A 1 283 ? -30.936 11.929 -4.107 1.00 83.31 283 ARG A O 1
ATOM 2158 N N . PHE A 1 284 ? -30.743 9.971 -5.180 1.00 85.38 284 PHE A N 1
ATOM 2159 C CA . PHE A 1 284 ? -31.241 9.116 -4.111 1.00 85.38 284 PHE A CA 1
ATOM 2160 C C . PHE A 1 284 ? -30.472 7.802 -4.140 1.00 85.38 284 PHE A C 1
ATOM 2162 O O . PHE A 1 284 ? -30.218 7.249 -5.210 1.00 85.38 284 PHE A O 1
ATOM 2169 N N . CYS A 1 285 ? -30.124 7.287 -2.966 1.00 85.44 285 CYS A N 1
ATOM 2170 C CA . CYS A 1 285 ? -29.468 5.999 -2.850 1.00 85.44 285 CYS A CA 1
ATOM 2171 C C . CYS A 1 285 ? -30.425 4.882 -3.306 1.00 85.44 285 CYS A C 1
ATOM 2173 O O . CYS A 1 285 ? -31.491 4.731 -2.701 1.00 85.44 285 CYS A O 1
ATOM 2175 N N . PRO A 1 286 ? -30.048 4.053 -4.296 1.00 82.75 286 PRO A N 1
ATOM 2176 C CA . PRO A 1 286 ? -30.900 2.963 -4.774 1.00 82.75 286 PRO A CA 1
ATOM 2177 C C . PRO A 1 286 ? -31.111 1.864 -3.722 1.00 82.75 286 PRO A C 1
ATOM 2179 O O . PRO A 1 286 ? -32.053 1.089 -3.835 1.00 82.75 286 PRO A O 1
ATOM 2182 N N . ASN A 1 287 ? -30.261 1.804 -2.690 1.00 87.56 287 ASN A N 1
ATOM 2183 C CA . ASN A 1 287 ? -30.344 0.793 -1.639 1.00 87.56 287 ASN A CA 1
ATOM 2184 C C . ASN A 1 287 ? -31.251 1.205 -0.465 1.00 87.56 287 ASN A C 1
ATOM 2186 O O . ASN A 1 287 ? -32.020 0.392 0.034 1.00 87.56 287 ASN A O 1
ATOM 2190 N N . CYS A 1 288 ? -31.175 2.459 -0.003 1.00 86.94 288 CYS A N 1
ATOM 2191 C CA . CYS A 1 288 ? -31.899 2.900 1.201 1.00 86.94 288 CYS A CA 1
ATOM 2192 C C . CYS A 1 288 ? -32.862 4.077 0.981 1.00 86.94 288 CYS A C 1
ATOM 2194 O O . CYS A 1 288 ? -33.461 4.560 1.940 1.00 86.94 288 CYS A O 1
ATOM 2196 N N . GLY A 1 289 ? -32.981 4.594 -0.246 1.00 84.62 289 GLY A N 1
ATOM 2197 C CA . GLY A 1 289 ? -33.885 5.699 -0.595 1.00 84.62 289 GLY A CA 1
ATOM 2198 C C . GLY A 1 289 ? -33.503 7.062 -0.007 1.00 84.62 289 GLY A C 1
ATOM 2199 O O . GLY A 1 289 ? -34.225 8.039 -0.193 1.00 84.62 289 GLY A O 1
ATOM 2200 N N . THR A 1 290 ? -32.373 7.156 0.700 1.00 88.31 290 THR A N 1
ATOM 2201 C CA . THR A 1 290 ? -31.901 8.422 1.273 1.00 88.31 290 THR A CA 1
ATOM 2202 C C . THR A 1 290 ? -31.429 9.351 0.168 1.00 88.31 290 THR A C 1
ATOM 2204 O O . THR A 1 290 ? -30.727 8.916 -0.743 1.00 88.31 290 THR A O 1
ATOM 2207 N N . LYS A 1 291 ? -31.809 10.626 0.252 1.00 85.88 291 LYS A N 1
ATOM 2208 C CA . LYS A 1 291 ? -31.332 11.665 -0.662 1.00 85.88 291 LYS A CA 1
ATOM 2209 C C . LYS A 1 291 ? -29.822 11.848 -0.481 1.00 85.88 291 LYS A C 1
ATOM 2211 O O . LYS A 1 291 ? -29.372 11.987 0.657 1.00 85.88 291 LYS A O 1
ATOM 2216 N N . VAL A 1 292 ? -29.082 11.802 -1.583 1.00 78.00 292 VAL A N 1
ATOM 2217 C CA . VAL A 1 292 ? -27.613 11.894 -1.632 1.00 78.00 292 VAL A CA 1
ATOM 2218 C C . VAL A 1 292 ? -27.197 13.131 -2.410 1.00 78.00 292 VAL A C 1
ATOM 2220 O O . VAL A 1 292 ? -27.971 13.540 -3.310 1.00 78.00 292 VAL A O 1
#

InterPro domains:
  IPR026870 Zinc-ribbon domain [PF13240] (270-292)

Organism: NCBI:txid40841

Secondary structure (DSSP, 8-state):
-TTSS--SSS-TTGGGSTT-EEEEEEEEEETTEEEEEEEEEETTEEEEEEEETTEEEEEEGGGHHHHHHHHHHHH---S--S--EEEEEEHHHHHHHHHHHHHHHHHHHHHHTTSS---SEE-HHHHHHHHS---TT-HHHHHHHHH----HHHHHHHHHHHHHTTSEEEETTEEEE-HHHHHHHHHTTS--EEEEEEEEE-SSSS-EEEEEEEEEETTTEEEEEEEETTTEEEEEEE-HHHHHHHHHHHHT-PPPPP-----------B-TTT-PBPPTT-SB-TTT--B-